Protein 6X1L (pdb70)

Radius of gyration: 17.91 Å; Cα contacts (8 Å, |Δi|>4): 494; chains: 1; bounding box: 37×47×48 Å

Secondary structure (DSSP, 8-state):
---HHHHHHHHHHHHHSEEEEEPPPBSHHHHHHHHHHHHHHHHTT--EEE--TT----TTTEEEEEPPBS--BTTT--HHHHHHHHHGGGSSEEE--B--BS-HHHHHHTTTTEEEEESSHHHHHHHHHTT--BTTTEEE----TT--GGGT---PPP-EEEEEE--S----B--GGGSS-BS-TTSHHHHHHHHH--HHHHTEEEEEES-HHHHHHHHHTT-EEEE---GGGHHHHHIIIIITTTSTTEEE---

Organism: NCBI:txid484021

Solvent-accessible surface area: 11990 Å² total

Sequence (255 aa):
TNKLKFDLLLKSYHLSHRFVYKANPGNAGDGVIASATYDFFERNALTYIPYRDGERYSSETDILIFGGGGNLIEGLYSEGHDFIQNNIGKFHKVIIPSTIRGYSDLFINNIDKFVVFCRENITFDYIKSLNYEPNKNVFITDDAFYLDLNKYLSLKPVYKKQANCFRTDSENNHDISLTWNGDYWDNEFLARNSTRCINFLEEYKVVNTDRLHVAILASLLGKEVNFYPNSYYKNEAVYNYSLFNRYPKTCFITA

InterPro domains:
  IPR007345 Polysaccharide pyruvyl transferase [PF04230] (29-243)

Foldseek 3Di:
DVVVLVLVVVVVLQVQAAEAEAQDFWFLLSLLQLLLVVLSCVVSVHDHHYDDPPDQAAQAHYEYEYGEEEQQAPPPHCPSVVVCVVCVNRYVAYEYCYDHHDPLVSCLVCVNRAQYEHQFDVRQVVSVVSVRDEPPRYYYDHGSPSRPVPVLDPPDEADAEEAAQEDPPPPNYDVLRHPDTTSDNVDNVVSSVSVSCLHVLRRYQEYEYQDQSVLVSCLVSLHQYEYEHDPPCVNVRNCVGPVPPVRPSHDYDDD

B-factor: mean 65.48, std 16.68, range [34.79, 134.69]

Nearest PDB structures (foldseek):
  6x1l-assembly1_A-2  TM=1.004E+00  e=1.934E-54  Klebsiella pneumoniae subsp. pneumoniae NTUH-K2044
  5ax7-assembly1_A  TM=7.528E-01  e=3.110E-12  Schizosaccharomyces pombe 972h-
  5ax7-assembly1_B  TM=7.401E-01  e=5.402E-12  Schizosaccharomyces pombe 972h-
  1psw-assembly1_A  TM=3.176E-01  e=6.976E-01  Escherichia coli
  7yos-assembly1_B  TM=5.036E-01  e=5.617E+00  Methanocaldococcus jannaschii DSM 2661

Structure (mmCIF, N/CA/C/O backbone):
data_6X1L
#
_entry.id   6X1L
#
_cell.length_a   104.202
_cell.length_b   104.202
_cell.length_c   194.534
_cell.angle_alpha   90.000
_cell.angle_beta   90.000
_cell.angle_gamma   120.000
#
_symmetry.space_group_name_H-M   'H 3 2'
#
loop_
_entity.id
_entity.type
_entity.pdbx_description
1 polymer 'WbbZ protein'
2 water water
#
loop_
_atom_site.group_PDB
_atom_site.id
_atom_site.type_symbol
_atom_site.label_atom_id
_atom_site.label_alt_id
_atom_site.label_comp_id
_atom_site.label_asym_id
_atom_site.label_entity_id
_atom_site.label_seq_id
_atom_site.pdbx_PDB_ins_code
_atom_site.Cartn_x
_atom_site.Cartn_y
_atom_site.Cartn_z
_atom_site.occupancy
_atom_site.B_iso_or_equiv
_atom_site.auth_seq_id
_atom_site.auth_comp_id
_atom_site.auth_asym_id
_atom_site.auth_atom_id
_atom_site.pdbx_PDB_model_num
ATOM 9 N N . THR A 1 5 ? -12.73768 15.92995 -8.39368 1.000 118.66381 2 THR A N 1
ATOM 10 C CA . THR A 1 5 ? -11.79815 15.49525 -7.37099 1.000 124.58127 2 THR A CA 1
ATOM 11 C C . THR A 1 5 ? -11.90273 16.37840 -6.12917 1.000 124.05026 2 THR A C 1
ATOM 12 O O . THR A 1 5 ? -12.34859 17.52826 -6.18461 1.000 123.66163 2 THR A O 1
ATOM 14 N N . ASN A 1 6 ? -11.47638 15.81913 -4.99205 1.000 122.67755 3 ASN A N 1
ATOM 15 C CA . ASN A 1 6 ? -11.58001 16.53827 -3.72493 1.000 116.00250 3 ASN A CA 1
ATOM 16 C C . ASN A 1 6 ? -10.70928 17.78839 -3.72069 1.000 109.38264 3 ASN A C 1
ATOM 17 O O . ASN A 1 6 ? -11.09761 18.82041 -3.16122 1.000 103.01291 3 ASN A O 1
ATOM 27 N N . LYS A 1 8 ? -9.92498 19.49688 -6.37167 1.000 96.31063 5 LYS A N 1
ATOM 28 C CA . LYS A 1 8 ? -10.50930 20.44024 -7.32068 1.000 92.67004 5 LYS A CA 1
ATOM 29 C C . LYS A 1 8 ? -11.67018 21.21028 -6.69954 1.000 91.00500 5 LYS A C 1
ATOM 30 O O . LYS A 1 8 ? -11.74913 22.43737 -6.83467 1.000 91.44391 5 LYS A O 1
ATOM 32 N N . LEU A 1 9 ? -12.58609 20.50816 -6.02482 1.000 86.87788 6 LEU A N 1
ATOM 33 C CA . LEU A 1 9 ? -13.68515 21.18577 -5.34135 1.000 77.28486 6 LEU A CA 1
ATOM 34 C C . LEU A 1 9 ? -13.16277 22.14351 -4.27942 1.000 63.78124 6 LEU A C 1
ATOM 35 O O . LEU A 1 9 ? -13.62966 23.28398 -4.17557 1.000 62.36484 6 LEU A O 1
ATOM 40 N N . LYS A 1 10 ? -12.19336 21.69369 -3.47992 1.000 68.12978 7 LYS A N 1
ATOM 41 C CA . LYS A 1 10 ? -11.57441 22.57109 -2.49231 1.000 74.22795 7 LYS A CA 1
ATOM 42 C C . LYS A 1 10 ? -11.03375 23.83656 -3.14431 1.000 69.70560 7 LYS A C 1
ATOM 43 O O . LYS A 1 10 ? -11.18923 24.93933 -2.60544 1.000 66.16317 7 LYS A O 1
ATOM 49 N N . PHE A 1 11 ? -10.41605 23.69427 -4.32012 1.000 65.37553 8 PHE A N 1
ATOM 50 C CA . PHE A 1 11 ? -9.80976 24.83184 -5.00178 1.000 58.79530 8 PHE A CA 1
ATOM 51 C C . PHE A 1 11 ? -10.85522 25.86522 -5.40439 1.000 57.17839 8 PHE A C 1
ATOM 52 O O . PHE A 1 11 ? -10.65111 27.06823 -5.20631 1.000 56.19725 8 PHE A O 1
ATOM 60 N N . ASP A 1 12 ? -11.97877 25.41727 -5.97135 1.000 58.40727 9 ASP A N 1
ATOM 61 C CA . ASP A 1 12 ? -13.03494 26.33921 -6.38115 1.000 56.72711 9 ASP A CA 1
ATOM 62 C C . ASP A 1 12 ? -13.56190 27.13507 -5.19050 1.000 57.28004 9 ASP A C 1
ATOM 63 O O . ASP A 1 12 ? -13.57045 28.37138 -5.20395 1.000 58.49633 9 ASP A O 1
ATOM 68 N N . LEU A 1 13 ? -14.01388 26.43250 -4.14813 1.000 59.17369 10 LEU A N 1
AT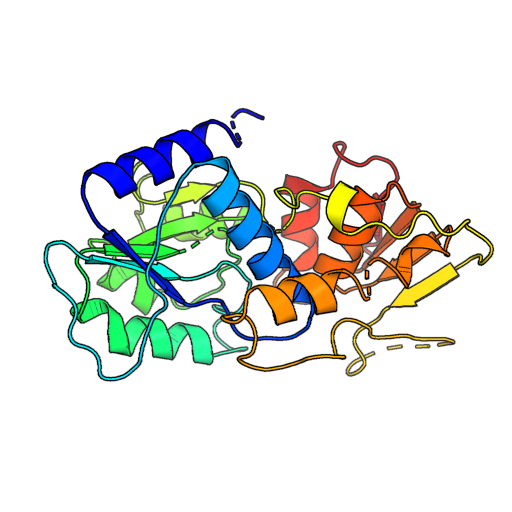OM 69 C CA . LEU A 1 13 ? -14.58428 27.10509 -2.98355 1.000 60.86910 10 LEU A CA 1
ATOM 70 C C . LEU A 1 13 ? -13.58385 28.06384 -2.35072 1.000 60.81780 10 LEU A C 1
ATOM 71 O O . LEU A 1 13 ? -13.94935 29.16328 -1.92032 1.000 71.35831 10 LEU A O 1
ATOM 76 N N . LEU A 1 14 ? -12.31257 27.67065 -2.30420 1.000 63.95319 11 LEU A N 1
ATOM 77 C CA . LEU A 1 14 ? -11.29625 28.49717 -1.66394 1.000 59.94964 11 LEU A CA 1
ATOM 78 C C . LEU A 1 14 ? -11.11099 29.82096 -2.39896 1.000 61.93624 11 LEU A C 1
ATOM 79 O O . LEU A 1 14 ? -11.12502 30.89199 -1.78256 1.000 59.12863 11 LEU A O 1
ATOM 84 N N . LEU A 1 15 ? -10.93263 29.77472 -3.72127 1.000 56.32068 12 LEU A N 1
ATOM 85 C CA . LEU A 1 15 ? -10.75218 31.02537 -4.44734 1.000 55.23529 12 LEU A CA 1
ATOM 86 C C . LEU A 1 15 ? -12.02211 31.86399 -4.43681 1.000 55.82129 12 LEU A C 1
ATOM 87 O O . LEU A 1 15 ? -11.94652 33.09525 -4.36644 1.000 61.77466 12 LEU A O 1
ATOM 92 N N . LYS A 1 16 ? -13.19173 31.22572 -4.48624 1.000 56.47734 13 LYS A N 1
ATOM 93 C CA . LYS A 1 16 ? -14.43299 31.97776 -4.34041 1.000 57.97020 13 LYS A CA 1
ATOM 94 C C . LYS A 1 16 ? -14.52877 32.63284 -2.96704 1.000 67.59619 13 LYS A C 1
ATOM 95 O O . LYS A 1 16 ? -15.08125 33.73225 -2.83888 1.000 61.67067 13 LYS A O 1
ATOM 101 N N . SER A 1 17 ? -13.98287 31.98536 -1.93473 1.000 60.99730 14 SER A N 1
ATOM 102 C CA . SER A 1 17 ? -13.98478 32.58378 -0.60174 1.000 63.78473 14 SER A CA 1
ATOM 103 C C . SER A 1 17 ? -13.12136 33.83904 -0.55866 1.000 63.72554 14 SER A C 1
ATOM 104 O O . SER A 1 17 ? -13.52540 34.85753 0.01206 1.000 66.16556 14 SER A O 1
ATOM 107 N N . TYR A 1 18 ? -11.93725 33.79165 -1.17759 1.000 64.88660 15 TYR A N 1
ATOM 108 C CA . TYR A 1 18 ? -11.08674 34.97579 -1.24271 1.000 68.33364 15 TYR A CA 1
ATOM 109 C C . TYR A 1 18 ? -11.73618 36.08975 -2.05014 1.000 70.41345 15 TYR A C 1
ATOM 110 O O . TYR A 1 18 ? -11.51938 37.27241 -1.76239 1.000 72.45073 15 TYR A O 1
ATOM 119 N N . HIS A 1 19 ? -12.52811 35.73320 -3.06396 1.000 71.20181 16 HIS A N 1
ATOM 120 C CA . HIS A 1 19 ? -13.11894 36.73812 -3.94182 1.000 64.52530 16 HIS A CA 1
ATOM 121 C C . HIS A 1 19 ? -14.17838 37.56163 -3.22156 1.000 73.48155 16 HIS A C 1
ATOM 122 O O . HIS A 1 19 ? -14.40758 38.72321 -3.57695 1.000 65.38119 16 HIS A O 1
ATOM 129 N N . LEU A 1 20 ? -14.83264 36.98454 -2.21201 1.000 74.95057 17 LEU A N 1
ATOM 130 C CA . LEU A 1 20 ? -15.79175 37.75551 -1.43072 1.000 80.25530 17 LEU A CA 1
ATOM 131 C C . LEU A 1 20 ? -15.11064 38.87189 -0.65089 1.000 81.49095 17 LEU A C 1
ATOM 132 O O . LEU A 1 20 ? -15.69740 39.94393 -0.46514 1.000 82.90710 17 LEU A O 1
ATOM 137 N N . SER A 1 21 ? -13.87357 38.64993 -0.20809 1.000 78.77708 18 SER A N 1
ATOM 138 C CA . SER A 1 21 ? -13.20438 39.57397 0.69869 1.000 83.78086 18 SER A CA 1
ATOM 139 C C . SER A 1 21 ? -12.32284 40.58716 -0.02063 1.000 77.85604 18 SER A C 1
ATOM 140 O O . SER A 1 21 ? -12.23094 41.73975 0.41405 1.000 80.06971 18 SER A O 1
ATOM 143 N N . HIS A 1 22 ? -11.66358 40.18526 -1.10473 1.000 71.02723 19 HIS A N 1
ATOM 144 C CA . HIS A 1 22 ? -10.70684 41.03698 -1.79105 1.000 68.16891 19 HIS A CA 1
ATOM 145 C C . HIS A 1 22 ? -10.92024 40.92899 -3.29401 1.000 71.71968 19 HIS A C 1
ATOM 146 O O . HIS A 1 22 ? -11.49596 39.95936 -3.79302 1.000 76.91224 19 HIS A O 1
ATOM 153 N N . ARG A 1 23 ? -10.44756 41.93356 -4.01923 1.000 70.87176 20 ARG A N 1
ATOM 154 C CA . ARG A 1 23 ? -10.50135 41.87572 -5.47106 1.000 73.15097 20 ARG A CA 1
ATOM 155 C C . ARG A 1 23 ? -9.19197 41.31509 -6.01414 1.000 69.53547 20 ARG A C 1
ATOM 156 O O . ARG A 1 23 ? -8.11994 41.49883 -5.42894 1.000 71.74764 20 ARG A O 1
ATOM 164 N N . PHE A 1 24 ? -9.29387 40.60600 -7.13403 1.000 67.01041 21 PHE A N 1
ATOM 165 C CA . PHE A 1 24 ? -8.15925 39.88965 -7.69763 1.000 64.74520 21 PHE A CA 1
ATOM 166 C C . PHE A 1 24 ? -7.41731 40.77430 -8.69162 1.000 65.79920 21 PHE A C 1
ATOM 167 O O . PHE A 1 24 ? -8.02688 41.34547 -9.60116 1.000 61.22823 21 PHE A O 1
ATOM 175 N N . VAL A 1 25 ? -6.10579 40.88677 -8.50938 1.000 65.14024 22 VAL A N 1
ATOM 176 C CA . VAL A 1 25 ? -5.20698 41.49019 -9.48648 1.000 62.72429 22 VAL A CA 1
ATOM 177 C C . VAL A 1 25 ? -4.35390 40.35706 -10.03522 1.000 64.90319 22 VAL A C 1
ATOM 178 O O . VAL A 1 25 ? -3.55728 39.76226 -9.29879 1.000 58.96222 22 VAL A O 1
ATOM 182 N N . TYR A 1 26 ? -4.51856 40.04274 -11.31816 1.000 58.19585 23 TYR A N 1
ATOM 183 C CA . TYR A 1 26 ? -3.96912 38.82115 -11.89259 1.000 57.91926 23 TYR A CA 1
ATOM 184 C C . TYR A 1 26 ? -2.78753 39.13161 -12.80079 1.000 57.44969 23 TYR A C 1
ATOM 185 O O . TYR A 1 26 ? -2.87942 39.99609 -13.67843 1.000 60.20400 23 TYR A O 1
ATOM 194 N N . LYS A 1 27 ? -1.68381 38.41625 -12.58676 1.000 56.41561 24 LYS A N 1
ATOM 195 C CA . LYS A 1 27 ? -0.51540 38.46141 -13.45882 1.000 57.72149 24 LYS A CA 1
ATOM 196 C C . LYS A 1 27 ? -0.27992 37.05917 -14.00117 1.000 57.85250 24 LYS A C 1
ATOM 197 O O . LYS A 1 27 ? 0.07466 36.14889 -13.24383 1.000 52.44623 24 LYS A O 1
ATOM 203 N N . ALA A 1 28 ? -0.47920 36.88742 -15.30550 1.000 56.39466 25 ALA A N 1
ATOM 204 C CA . ALA A 1 28 ? -0.19766 35.61052 -15.94331 1.000 56.45794 25 ALA A CA 1
ATOM 205 C C . ALA A 1 28 ? 1.29967 35.33597 -15.93632 1.000 52.78835 25 ALA A C 1
ATOM 206 O O . ALA A 1 28 ? 2.11541 36.24098 -16.12637 1.000 59.28780 25 ALA A O 1
ATOM 208 N N . ASN A 1 29 ? 1.65439 34.08218 -15.71659 1.000 53.20649 26 ASN A N 1
ATOM 209 C CA . ASN A 1 29 ? 3.05311 33.68051 -15.77200 1.000 55.38334 26 ASN A CA 1
ATOM 210 C C . ASN A 1 29 ? 3.57264 33.81663 -17.20029 1.000 63.20747 26 ASN A C 1
ATOM 211 O O . ASN A 1 29 ? 2.94484 33.29973 -18.12977 1.000 58.83565 26 ASN A O 1
ATOM 216 N N . PRO A 1 30 ? 4.68214 34.51542 -17.42009 1.000 62.24843 27 PRO A N 1
ATOM 217 C CA . PRO A 1 30 ? 5.30009 34.52657 -18.75069 1.000 66.46243 27 PRO A CA 1
ATOM 218 C C . PRO A 1 30 ? 6.06132 33.23727 -19.01899 1.000 61.60521 27 PRO A C 1
ATOM 219 O O . PRO A 1 30 ? 6.45114 32.50633 -18.10633 1.000 57.46630 27 PRO A O 1
ATOM 223 N N . GLY A 1 31 ? 6.25946 32.95752 -20.29769 1.000 55.72342 28 GLY A N 1
ATOM 224 C CA . GLY A 1 31 ? 7.00856 31.78429 -20.69353 1.000 47.93176 28 GLY A CA 1
ATOM 225 C C . GLY A 1 31 ? 6.59145 31.32049 -22.07444 1.000 52.18524 28 GLY A C 1
ATOM 226 O O . GLY A 1 31 ? 6.07976 32.09758 -22.87380 1.000 55.72677 28 GLY A O 1
ATOM 227 N N . ASN A 1 32 ? 6.82206 30.03380 -22.32818 1.000 48.71874 29 ASN A N 1
ATOM 228 C CA . ASN A 1 32 ? 6.56920 29.45851 -23.64136 1.000 50.29155 29 ASN A CA 1
ATOM 229 C C . ASN A 1 32 ? 5.08637 29.11568 -23.77419 1.000 46.87958 29 ASN A C 1
ATOM 230 O O . ASN A 1 32 ? 4.25801 29.48829 -22.93927 1.000 49.55344 29 ASN A O 1
ATOM 235 N N . ALA A 1 33 ? 4.73601 28.39816 -24.84288 1.000 47.45646 30 ALA A N 1
ATOM 236 C CA . ALA A 1 33 ? 3.33858 28.08588 -25.11320 1.000 42.99770 30 ALA A CA 1
ATOM 237 C C . ALA A 1 33 ? 2.73858 27.14759 -24.07590 1.000 45.49712 30 ALA A C 1
ATOM 238 O O . ALA A 1 33 ? 1.51064 27.11185 -23.93038 1.000 46.49419 30 ALA A O 1
ATOM 240 N N . GLY A 1 34 ? 3.56854 26.37824 -23.36745 1.000 51.37824 31 GLY A N 1
ATOM 241 C CA . GLY A 1 34 ? 3.07481 25.66388 -22.20222 1.000 48.42639 31 GLY A CA 1
ATOM 242 C C . GLY A 1 34 ? 2.47557 26.60298 -21.17484 1.000 51.08275 31 GLY A C 1
ATOM 243 O O . GLY A 1 34 ? 1.41740 26.32735 -20.60573 1.000 54.02880 31 GLY A O 1
ATOM 244 N N . ASP A 1 35 ? 3.13342 27.73816 -20.94114 1.000 46.22480 32 ASP A N 1
ATOM 245 C CA . ASP A 1 35 ? 2.59972 28.73394 -20.02359 1.000 46.43334 32 ASP A CA 1
ATOM 246 C C . ASP A 1 35 ? 1.34738 29.40735 -20.56387 1.000 52.36966 32 ASP A C 1
ATOM 247 O O . ASP A 1 35 ? 0.54082 29.91286 -19.77575 1.000 50.20840 32 ASP A O 1
ATOM 252 N N . GLY A 1 36 ? 1.16233 29.42366 -21.88510 1.000 42.45258 33 GLY A N 1
ATOM 253 C CA . GLY A 1 36 ? -0.10403 29.87480 -22.42990 1.000 45.93235 33 GLY A CA 1
ATOM 254 C C . GLY A 1 36 ? -1.24037 28.91564 -22.14633 1.000 43.35378 33 GLY A C 1
ATOM 255 O O . GLY A 1 36 ? -2.39491 29.33454 -22.03007 1.000 44.17736 33 GLY A O 1
ATOM 256 N N . VAL A 1 37 ? -0.93725 27.62008 -22.04503 1.000 40.48963 34 VAL A N 1
ATOM 257 C CA . VAL A 1 37 ? -1.95486 26.64151 -21.67449 1.000 45.65677 34 VAL A CA 1
ATOM 258 C C . VAL A 1 37 ? -2.41416 26.86402 -20.23709 1.000 41.78088 34 VAL A C 1
ATOM 259 O O . VAL A 1 37 ? -3.61033 26.76960 -19.93250 1.000 42.26987 34 VAL A O 1
ATOM 263 N N . ILE A 1 38 ? -1.47654 27.15526 -19.33104 1.000 44.63149 35 ILE A N 1
ATOM 264 C CA . ILE A 1 38 ? -1.85042 27.43540 -17.94327 1.000 43.77124 35 ILE A CA 1
ATOM 265 C C . ILE A 1 38 ? -2.76596 28.64835 -17.88213 1.000 41.94063 35 ILE A C 1
ATOM 266 O O . ILE A 1 38 ? -3.76834 28.65470 -17.15759 1.000 47.86389 35 ILE A O 1
ATOM 271 N N . ALA A 1 39 ? -2.45884 29.67954 -18.67328 1.000 44.87063 36 ALA A N 1
ATOM 272 C CA . ALA A 1 39 ? -3.27384 30.88774 -18.65075 1.000 42.19186 36 ALA A CA 1
ATOM 273 C C . ALA A 1 39 ? -4.65914 30.62466 -19.22463 1.000 48.46076 36 ALA A C 1
ATOM 274 O O . ALA A 1 39 ? -5.66722 31.04759 -18.64517 1.000 45.65856 36 ALA A O 1
ATOM 276 N N . SER A 1 40 ? -4.72834 29.93189 -20.36811 1.000 53.48419 37 SER A N 1
ATOM 277 C CA . SER A 1 40 ? -6.01983 29.56317 -20.94240 1.000 47.68679 37 SER A CA 1
ATOM 278 C C . SER A 1 40 ? -6.89595 28.87096 -19.90536 1.000 41.46568 37 SER A C 1
ATOM 279 O O . SER A 1 40 ? -8.05332 29.24977 -19.69530 1.000 51.91083 37 SER A O 1
ATOM 282 N N . ALA A 1 41 ? -6.35039 27.84542 -19.24893 1.000 43.36420 38 ALA A N 1
ATOM 283 C CA . ALA A 1 41 ? -7.09945 27.11628 -18.22968 1.000 48.24753 38 ALA A CA 1
ATOM 284 C C . ALA A 1 41 ? -7.45351 27.99873 -17.03889 1.000 46.94865 38 ALA A C 1
ATOM 285 O O . ALA A 1 41 ? -8.51209 27.81715 -16.42610 1.000 45.17397 38 ALA A O 1
ATOM 287 N N . THR A 1 42 ? -6.58878 28.95125 -16.69295 1.000 49.96750 39 THR A N 1
ATOM 288 C CA . THR A 1 42 ? -6.91748 29.87320 -15.61126 1.000 47.94717 39 THR A CA 1
ATOM 289 C C . THR A 1 42 ? -8.06889 30.78954 -16.00621 1.000 50.58278 39 THR A C 1
ATOM 290 O O . THR A 1 42 ? -8.94408 31.08441 -15.18500 1.000 51.42662 39 THR A O 1
ATOM 294 N N . TYR A 1 43 ? -8.10008 31.23625 -17.26637 1.000 43.63075 40 TYR A N 1
ATOM 295 C CA . TYR A 1 43 ? -9.22766 32.04602 -17.71295 1.000 44.24147 40 TYR A CA 1
ATOM 296 C C . TYR A 1 43 ? -10.51118 31.22516 -17.73380 1.000 47.18275 40 TYR A C 1
ATOM 297 O O . TYR A 1 43 ? -11.57989 31.72943 -17.37294 1.000 55.16039 40 TYR A O 1
ATOM 306 N N . ASP A 1 44 ? -10.42481 29.95716 -18.14836 1.000 45.48583 41 ASP A N 1
ATOM 307 C CA . ASP A 1 44 ? -11.58061 29.07094 -18.06335 1.000 47.36859 41 ASP A CA 1
ATOM 308 C C . ASP A 1 44 ? -12.03533 28.91003 -16.61780 1.000 48.39250 41 ASP A C 1
ATOM 309 O O . ASP A 1 44 ? -13.23797 28.87514 -16.33276 1.000 51.80532 41 ASP A O 1
ATOM 314 N N . PHE A 1 45 ? -11.07962 28.81662 -15.69333 1.000 46.93736 42 PHE A N 1
ATOM 315 C CA . PHE A 1 45 ? -11.41187 28.64578 -14.28129 1.000 48.05210 42 PHE A CA 1
ATOM 316 C C . PHE A 1 45 ? -12.10913 29.87978 -13.71742 1.000 59.12124 42 PHE A C 1
ATOM 317 O O . PHE A 1 45 ? -13.08680 29.75855 -12.97144 1.000 61.03920 42 PHE A O 1
ATOM 325 N N . PHE A 1 46 ? -11.62181 31.07524 -14.06074 1.000 60.40476 43 PHE A N 1
ATOM 326 C CA . PHE A 1 46 ? -12.26473 32.30096 -13.59475 1.000 55.50340 43 PHE A CA 1
ATOM 327 C C . PHE A 1 46 ? -13.68968 32.41522 -14.11906 1.000 61.00197 43 PHE A C 1
ATOM 328 O O . PHE A 1 46 ? -14.61247 32.74741 -13.36632 1.000 64.93854 43 PHE A O 1
ATOM 336 N N . GLU A 1 47 ? -13.88789 32.15030 -15.41179 1.000 58.41513 44 GLU A N 1
ATOM 337 C CA . GLU A 1 47 ? -15.21340 32.30668 -15.99981 1.000 57.54836 44 GLU A CA 1
ATOM 338 C C . GLU A 1 47 ? -16.19793 31.29399 -15.43002 1.000 57.16365 44 GLU A C 1
ATOM 339 O O . GLU A 1 47 ? -17.36904 31.61928 -15.20424 1.000 60.60536 44 GLU A O 1
ATOM 345 N N . ARG A 1 48 ? -15.74332 30.06366 -15.18358 1.000 56.79445 45 ARG A N 1
ATOM 346 C CA . ARG A 1 48 ? -16.65742 29.03028 -14.71076 1.000 64.12758 45 ARG A CA 1
ATOM 347 C C . ARG A 1 48 ? -17.07507 29.26042 -13.26296 1.000 69.98244 45 ARG A C 1
ATOM 348 O O . ARG A 1 48 ? -18.14947 28.80799 -12.85155 1.000 72.13771 45 ARG A O 1
ATOM 356 N N . ASN A 1 49 ? -16.25355 29.95684 -12.47991 1.000 67.49342 46 ASN A N 1
ATOM 357 C CA . ASN A 1 49 ? -16.56125 30.24384 -11.08568 1.000 67.62668 46 ASN A CA 1
ATOM 358 C C . ASN A 1 49 ? -17.00437 31.68500 -10.86522 1.000 71.43809 46 ASN A C 1
ATOM 359 O O . ASN A 1 49 ? -17.03017 32.14356 -9.71818 1.000 73.06844 46 ASN A O 1
ATOM 364 N N . ALA A 1 50 ? -17.35243 32.40475 -11.93589 1.000 69.28811 47 ALA A N 1
ATOM 365 C CA . ALA A 1 50 ? -17.80079 33.79701 -11.85559 1.000 67.92321 47 ALA A CA 1
ATOM 366 C C . ALA A 1 50 ? -16.79963 34.68116 -11.11789 1.000 68.11315 47 ALA A C 1
ATOM 367 O O . ALA A 1 50 ? -17.18516 35.61347 -10.41154 1.000 73.64910 47 ALA A O 1
ATOM 369 N N . LEU A 1 51 ? -15.50901 34.40061 -11.26836 1.000 63.78354 48 LEU A N 1
ATOM 370 C CA . LEU A 1 51 ? -14.46615 35.14990 -10.57547 1.000 63.14820 48 LEU A CA 1
ATOM 371 C C . LEU A 1 51 ? -13.98801 36.27965 -11.47876 1.000 64.38390 48 LEU A C 1
ATOM 372 O O . LEU A 1 51 ? -13.31112 36.03777 -12.48303 1.000 65.09189 48 LEU A O 1
ATOM 377 N N . THR A 1 52 ? -14.33885 37.51087 -11.12398 1.000 67.91800 49 THR A N 1
ATOM 378 C CA . THR A 1 52 ? -13.84795 38.66486 -11.85761 1.000 68.12709 49 THR A CA 1
ATOM 379 C C . THR A 1 52 ? -12.46215 39.05394 -11.35961 1.000 66.00510 49 THR A C 1
ATOM 380 O O . THR A 1 52 ? -12.09386 38.79937 -10.20945 1.000 64.06605 49 THR A O 1
ATOM 384 N N . TYR A 1 53 ? -11.68931 39.67255 -12.24645 1.000 65.69380 50 TYR A N 1
ATOM 385 C CA . TYR A 1 53 ? -10.32902 40.07467 -11.92949 1.000 60.46335 50 TYR A CA 1
ATOM 386 C C . TYR A 1 53 ? -9.99378 41.32821 -12.72105 1.000 66.91139 50 TYR A C 1
ATOM 387 O O . TYR A 1 53 ? -10.68315 41.68499 -13.68046 1.000 64.13413 50 TYR A O 1
ATOM 396 N N . ILE A 1 54 ? -8.93139 42.00273 -12.29676 1.000 67.51281 51 ILE A N 1
ATOM 397 C CA . ILE A 1 54 ? -8.35698 43.09001 -13.07995 1.000 71.21477 51 ILE A CA 1
ATOM 398 C C . ILE A 1 54 ? -6.93144 42.68011 -13.42490 1.000 70.25003 51 ILE A C 1
ATOM 399 O O . ILE A 1 54 ? -6.22314 42.12486 -12.57091 1.000 60.43974 51 ILE A O 1
ATOM 404 N N . PRO A 1 55 ? -6.48306 42.89320 -14.66045 1.000 66.88753 52 PRO A N 1
ATOM 405 C CA . PRO A 1 55 ? -5.11605 42.50167 -15.01714 1.000 63.07301 52 PRO A CA 1
ATOM 406 C C . PRO A 1 55 ? -4.10032 43.42260 -14.36224 1.000 63.78412 52 PRO A C 1
ATOM 407 O O . PRO A 1 55 ? -4.31943 44.62925 -14.23451 1.000 63.16931 52 PRO A O 1
ATOM 411 N N . TYR A 1 56 ? -2.98516 42.83692 -13.93447 1.000 64.94055 53 TYR A N 1
ATOM 412 C CA . TYR A 1 56 ? -1.91824 43.62607 -13.33770 1.000 61.66495 53 TYR A CA 1
ATOM 413 C C . TYR A 1 56 ? -1.38759 44.63748 -14.34259 1.000 70.32989 53 TYR A C 1
ATOM 414 O O . TYR A 1 56 ? -1.03181 44.28379 -15.47100 1.000 77.52690 53 TYR A O 1
ATOM 423 N N . ARG A 1 57 ? -1.33967 45.90098 -13.93050 1.000 74.02040 54 ARG A N 1
ATOM 424 C CA . ARG A 1 57 ? -0.77575 46.97536 -14.73693 1.000 82.32688 54 ARG A CA 1
ATOM 425 C C . ARG A 1 57 ? 0.36754 47.61092 -13.96229 1.000 85.03143 54 ARG A C 1
ATOM 426 O O . ARG A 1 57 ? 0.16533 48.11577 -12.85277 1.000 88.93623 54 ARG A O 1
ATOM 431 N N . ASP A 1 58 ? 1.56349 47.57265 -14.54186 1.000 84.68699 55 ASP A N 1
ATOM 432 C CA . ASP A 1 58 ? 2.73156 48.15467 -13.89823 1.000 91.06407 55 ASP A CA 1
ATOM 433 C C . ASP A 1 58 ? 2.56430 49.66466 -13.78690 1.000 92.73209 55 ASP A C 1
ATOM 434 O O . ASP A 1 58 ? 2.22145 50.33753 -14.76429 1.000 92.19428 55 ASP A O 1
ATOM 439 N N . GLY A 1 59 ? 2.80655 50.19615 -12.59120 1.000 87.78369 56 GLY A N 1
ATOM 440 C CA . GLY A 1 59 ? 2.65366 51.60902 -12.32837 1.000 89.61582 56 GLY A CA 1
ATOM 441 C C . GLY A 1 59 ? 1.31454 52.00038 -11.74505 1.000 94.35816 56 GLY A C 1
ATOM 442 O O . GLY A 1 59 ? 1.16771 53.14024 -11.28888 1.000 104.93386 56 GLY A O 1
ATOM 443 N N . GLU A 1 60 ? 0.33700 51.09973 -11.74826 1.000 95.84466 57 GLU A N 1
ATOM 444 C CA . GLU A 1 60 ? -0.94894 51.39323 -11.13793 1.000 102.68076 57 GLU A CA 1
ATOM 445 C C . GLU A 1 60 ? -0.87799 51.17846 -9.63077 1.000 99.04144 57 GLU A C 1
ATOM 446 O O . GLU A 1 60 ? -0.12560 50.33552 -9.13431 1.000 95.22284 57 GLU A O 1
ATOM 452 N N . ARG A 1 61 ? -1.66866 51.95872 -8.90221 1.000 101.42210 58 ARG A N 1
ATOM 453 C CA . ARG A 1 61 ? -1.66648 51.91859 -7.44649 1.000 100.95801 58 ARG A CA 1
ATOM 454 C C . ARG A 1 61 ? -2.72852 50.93921 -6.96338 1.000 94.04313 58 ARG A C 1
ATOM 455 O O . ARG A 1 61 ? -3.91115 51.08085 -7.29456 1.000 93.56153 58 ARG A O 1
ATOM 463 N N . TYR A 1 62 ? -2.30409 49.94686 -6.18942 1.000 85.87257 59 TYR A N 1
ATOM 464 C CA . TYR A 1 62 ? -3.20168 48.96234 -5.60993 1.000 79.31263 59 TYR A CA 1
ATOM 465 C C . TYR A 1 62 ? -3.25295 49.12588 -4.09617 1.000 87.76485 59 TYR A C 1
ATOM 466 O O . TYR A 1 62 ? -2.37788 49.74323 -3.48124 1.000 85.62226 59 TYR A O 1
ATOM 475 N N . SER A 1 63 ? -4.29941 48.55945 -3.50038 1.000 87.54859 60 SER A N 1
ATOM 476 C CA . SER A 1 63 ? -4.54200 48.70031 -2.07067 1.000 87.43080 60 SER A CA 1
ATOM 477 C C . SER A 1 63 ? -3.79589 47.61196 -1.30846 1.000 88.60618 60 SER A C 1
ATOM 478 O O . SER A 1 63 ? -3.99979 46.41808 -1.55602 1.000 85.19686 60 SER A O 1
ATOM 481 N N . SER A 1 64 ? -2.94123 48.02488 -0.37347 1.000 96.71686 61 SER A N 1
ATOM 482 C CA . SER A 1 64 ? -2.21222 47.09469 0.47991 1.000 103.72838 61 SER A CA 1
ATOM 483 C C . SER A 1 64 ? -3.10200 46.40803 1.50892 1.000 97.68895 61 SER A C 1
ATOM 484 O O . SER A 1 64 ? -2.58747 45.64244 2.33159 1.000 95.71305 61 SER A O 1
ATOM 487 N N . GLU A 1 65 ? -4.40772 46.65948 1.48974 1.000 91.01414 62 GLU A N 1
ATOM 488 C CA . GLU A 1 65 ? -5.33262 46.06319 2.43989 1.000 88.94888 62 GLU A CA 1
ATOM 489 C C . GLU A 1 65 ? -6.44309 45.25073 1.79186 1.000 88.95410 62 GLU A C 1
ATOM 490 O O . GLU A 1 65 ? -6.89616 44.27279 2.39044 1.000 89.10985 62 GLU A O 1
ATOM 496 N N . THR A 1 66 ? -6.88443 45.61050 0.58530 1.000 84.22832 63 THR A N 1
ATOM 497 C CA . THR A 1 66 ? -8.02865 44.95750 -0.03513 1.000 79.39291 63 THR A CA 1
ATOM 498 C C . THR A 1 66 ? -7.73795 44.34283 -1.39986 1.000 79.36267 63 THR A C 1
ATOM 499 O O . THR A 1 66 ? -8.64768 43.75610 -1.99761 1.000 78.15735 63 THR A O 1
ATOM 503 N N . ASP A 1 67 ? -6.51482 44.45005 -1.91204 1.000 75.43738 64 ASP A N 1
ATOM 504 C CA . ASP A 1 67 ? -6.14709 43.84949 -3.18860 1.000 73.53883 64 ASP A CA 1
ATOM 505 C C . ASP A 1 67 ? -5.24699 42.64659 -2.95194 1.000 69.95346 64 ASP A C 1
ATOM 506 O O . ASP A 1 67 ? -4.30612 42.71343 -2.15401 1.000 76.40926 64 ASP A O 1
ATOM 511 N N . ILE A 1 68 ? -5.53873 41.55581 -3.65150 1.000 63.67963 65 ILE A N 1
ATOM 512 C CA . ILE A 1 68 ? -4.74033 40.33910 -3.61523 1.000 61.24497 65 ILE A CA 1
ATOM 513 C C . ILE A 1 68 ? -4.14036 40.12298 -4.99779 1.000 64.99919 65 ILE A C 1
ATOM 514 O O . ILE A 1 68 ? -4.85802 40.16666 -6.00402 1.000 60.70577 65 ILE A O 1
ATOM 519 N N . LEU A 1 69 ? -2.82849 39.90185 -5.04860 1.000 63.87656 66 LEU A N 1
ATOM 520 C CA . LEU A 1 69 ? -2.17013 39.56098 -6.30283 1.000 57.15858 66 LEU A CA 1
ATOM 521 C C . LEU A 1 69 ? -2.31361 38.06586 -6.55406 1.000 60.86619 66 LEU A C 1
ATOM 522 O O . LEU A 1 69 ? -1.89368 37.24441 -5.72792 1.000 60.36724 66 LEU A O 1
ATOM 527 N N . ILE A 1 70 ? -2.91932 37.71383 -7.68122 1.000 53.27388 67 ILE A N 1
ATOM 528 C CA . ILE A 1 70 ? -2.99561 36.33160 -8.13350 1.000 52.87087 67 ILE A CA 1
ATOM 529 C C . ILE A 1 70 ? -1.84039 36.14328 -9.10634 1.000 56.84607 67 ILE A C 1
ATOM 530 O O . ILE A 1 70 ? -1.85928 36.67387 -10.22282 1.000 49.41681 67 ILE A O 1
ATOM 535 N N . PHE A 1 71 ? -0.81639 35.40983 -8.68170 1.000 55.10277 68 PHE A N 1
ATOM 536 C CA . PHE A 1 71 ? 0.32670 35.13737 -9.54143 1.000 55.01585 68 PHE A CA 1
ATOM 537 C C . PHE A 1 71 ? 0.09043 33.81917 -10.26690 1.000 55.78245 68 PHE A C 1
ATOM 538 O O . PHE A 1 71 ? -0.06327 32.77399 -9.62517 1.000 46.83924 68 PHE A O 1
ATOM 546 N N . GLY A 1 72 ? 0.07038 33.87394 -11.59996 1.000 53.04009 69 GLY A N 1
ATOM 547 C CA . GLY A 1 72 ? -0.31185 32.70938 -12.37862 1.000 49.70396 69 GLY A CA 1
ATOM 548 C C . GLY A 1 72 ? 0.60283 31.52596 -12.13220 1.000 51.77580 69 GLY A C 1
ATOM 549 O O . GLY A 1 72 ? 1.77500 31.67516 -11.78628 1.000 61.53497 69 GLY A O 1
ATOM 550 N N . GLY A 1 73 ? 0.04658 30.33329 -12.31218 1.000 50.18757 70 GLY A N 1
ATOM 551 C CA . GLY A 1 73 ? 0.79179 29.11765 -12.06642 1.000 51.75118 70 GLY A CA 1
ATOM 552 C C . GLY A 1 73 ? 1.91072 28.91473 -13.06800 1.000 55.33559 70 GLY A C 1
ATOM 553 O O . GLY A 1 73 ? 2.01018 29.58956 -14.09151 1.000 56.76398 70 GLY A O 1
ATOM 554 N N . GLY A 1 74 ? 2.77178 27.95997 -12.76081 1.000 54.08165 71 GLY A N 1
ATOM 555 C CA . GLY A 1 74 ? 3.86655 27.61945 -13.64240 1.000 53.15392 71 GLY A CA 1
ATOM 556 C C . GLY A 1 74 ? 5.04832 27.09985 -12.85066 1.000 53.29292 71 GLY A C 1
ATOM 557 O O . GLY A 1 74 ? 4.94020 26.77798 -11.67076 1.000 52.33651 71 GLY A O 1
ATOM 558 N N . GLY A 1 75 ? 6.18478 27.03061 -13.53473 1.000 50.33269 72 GLY A N 1
ATOM 559 C CA . GLY A 1 75 ? 7.40671 26.53776 -12.94029 1.000 51.67123 72 GLY A CA 1
ATOM 560 C C . GLY A 1 75 ? 8.55971 27.50052 -13.10738 1.000 51.55827 72 GLY A C 1
ATOM 561 O O . GLY A 1 75 ? 9.69562 27.08210 -13.34682 1.000 52.98683 72 GLY A O 1
ATOM 562 N N . ASN A 1 76 ? 8.28176 28.79820 -12.97407 1.000 48.31056 73 ASN A N 1
ATOM 563 C CA . ASN A 1 76 ? 9.33541 29.79308 -13.13430 1.000 57.94096 73 ASN A CA 1
ATOM 564 C C . ASN A 1 76 ? 10.13957 29.99619 -11.85285 1.000 57.19784 73 ASN A C 1
ATOM 565 O O . ASN A 1 76 ? 11.31111 30.38973 -11.91713 1.000 57.87758 73 ASN A O 1
ATOM 570 N N . LEU A 1 77 ? 9.54286 29.72758 -10.69040 1.000 56.00331 74 LEU A N 1
ATOM 571 C CA . LEU A 1 77 ? 10.20169 29.96222 -9.40299 1.000 58.22774 74 LEU A CA 1
ATOM 572 C C . LEU A 1 77 ? 11.16293 28.81441 -9.08965 1.000 59.75224 74 LEU A C 1
ATOM 573 O O . LEU A 1 77 ? 10.94546 27.99229 -8.19697 1.000 55.80845 74 LEU A O 1
ATOM 578 N N . ILE A 1 78 ? 12.26057 28.77834 -9.84086 1.000 54.01932 75 ILE A N 1
ATOM 579 C CA . ILE A 1 78 ? 13.28052 27.74637 -9.69193 1.000 57.04997 75 ILE A CA 1
ATOM 580 C C . ILE A 1 78 ? 14.63002 28.43139 -9.54076 1.000 58.81873 75 ILE A C 1
ATOM 581 O O . ILE A 1 78 ? 15.20309 28.90910 -10.52840 1.000 57.25960 75 ILE A O 1
ATOM 586 N N . GLU A 1 79 ? 15.14444 28.46302 -8.31134 1.000 53.93126 76 GLU A N 1
ATOM 587 C CA . GLU A 1 79 ? 16.41379 29.12322 -8.03881 1.000 62.17000 76 GLU A CA 1
ATOM 588 C C . GLU A 1 79 ? 17.54855 28.41734 -8.76977 1.000 67.75277 76 GLU A C 1
ATOM 589 O O . GLU A 1 79 ? 17.61689 27.18565 -8.81035 1.000 67.98629 76 GLU A O 1
ATOM 595 N N . GLY A 1 80 ? 18.43862 29.20992 -9.36074 1.000 76.68783 77 GLY A N 1
ATOM 596 C CA . GLY A 1 80 ? 19.47019 28.68134 -10.22333 1.000 77.45164 77 GLY A CA 1
ATOM 597 C C . GLY A 1 80 ? 19.04728 28.47159 -11.66055 1.000 80.72747 77 GLY A C 1
ATOM 598 O O . GLY A 1 80 ? 19.88698 28.09442 -12.48564 1.000 82.09718 77 GLY A O 1
ATOM 599 N N . LEU A 1 81 ? 17.77166 28.69785 -11.98600 1.000 80.31312 78 LEU A N 1
ATOM 600 C CA . LEU A 1 81 ? 17.27882 28.55700 -13.35325 1.000 73.16651 78 LEU A CA 1
ATOM 601 C C . LEU A 1 81 ? 16.65658 29.86272 -13.84383 1.000 77.59107 78 LEU A C 1
ATOM 602 O O . LEU A 1 81 ? 17.19486 30.47733 -14.76385 1.000 78.29268 78 LEU A O 1
ATOM 607 N N . TYR A 1 82 ? 15.53939 30.29197 -13.26670 1.000 70.88330 79 TYR A N 1
ATOM 608 C CA . TYR A 1 82 ? 14.85595 31.50694 -13.68506 1.000 70.77933 79 TYR A CA 1
ATOM 609 C C . TYR A 1 82 ? 14.69081 32.43710 -12.49316 1.000 72.79176 79 TYR A C 1
ATOM 610 O O . TYR A 1 82 ? 14.45167 31.98516 -11.36767 1.000 68.88046 79 TYR A O 1
ATOM 619 N N . SER A 1 83 ? 14.79860 33.73954 -12.75157 1.000 68.93997 80 SER A N 1
ATOM 620 C CA . SER A 1 83 ? 14.63952 34.75210 -11.72068 1.000 76.71753 80 SER A CA 1
ATOM 621 C C . SER A 1 83 ? 13.54200 35.76087 -12.03029 1.000 80.22973 80 SER A C 1
ATOM 622 O O . SER A 1 83 ? 13.31166 36.66582 -11.22039 1.000 79.83535 80 SER A O 1
ATOM 625 N N . GLU A 1 84 ? 12.85467 35.63166 -13.16783 1.000 81.40103 81 GLU A N 1
ATOM 626 C CA . GLU A 1 84 ? 11.85774 36.62779 -13.55187 1.000 81.98581 81 GLU A CA 1
ATOM 627 C C . GLU A 1 84 ? 10.67496 36.63045 -12.58860 1.000 74.41454 81 GLU A C 1
ATOM 628 O O . GLU A 1 84 ? 10.27047 37.68713 -12.09018 1.000 74.21122 81 GLU A O 1
ATOM 634 N N . GLY A 1 85 ? 10.09977 35.45652 -12.32265 1.000 68.10882 82 GLY A N 1
ATOM 635 C CA . GLY A 1 85 ? 8.98848 35.38245 -11.38893 1.000 70.23840 82 GLY A CA 1
ATOM 636 C C . GLY A 1 85 ? 9.37475 35.76504 -9.97429 1.000 68.96534 82 GLY A C 1
ATOM 637 O O . GLY A 1 85 ? 8.58240 36.37754 -9.25314 1.000 72.68887 82 GLY A O 1
ATOM 638 N N . HIS A 1 86 ? 10.59261 35.41255 -9.55821 1.000 69.60103 83 HIS A N 1
ATOM 639 C CA . HIS A 1 86 ? 11.06095 35.78143 -8.22723 1.000 72.03338 83 HIS A CA 1
ATOM 640 C C . HIS A 1 86 ? 11.19884 37.29198 -8.09127 1.000 76.54527 83 HIS A C 1
ATOM 641 O O . HIS A 1 86 ? 10.82978 37.86392 -7.05896 1.000 67.89829 83 HIS A O 1
ATOM 648 N N . ASP A 1 87 ? 11.72141 37.95600 -9.12621 1.000 74.51030 84 ASP A N 1
ATOM 649 C CA . ASP A 1 87 ? 11.88190 39.40513 -9.06845 1.000 79.18753 84 ASP A CA 1
ATOM 650 C C . ASP A 1 87 ? 10.53436 40.11473 -9.10577 1.000 77.56373 84 ASP A C 1
ATOM 651 O O . ASP A 1 87 ? 10.34967 41.13776 -8.43724 1.000 83.06874 84 ASP A O 1
ATOM 656 N N . PHE A 1 88 ? 9.58185 39.59231 -9.88341 1.000 75.79271 85 PHE A N 1
ATOM 657 C CA . PHE A 1 88 ? 8.26384 40.21689 -9.94717 1.000 76.00067 85 PHE A CA 1
ATOM 658 C C . PHE A 1 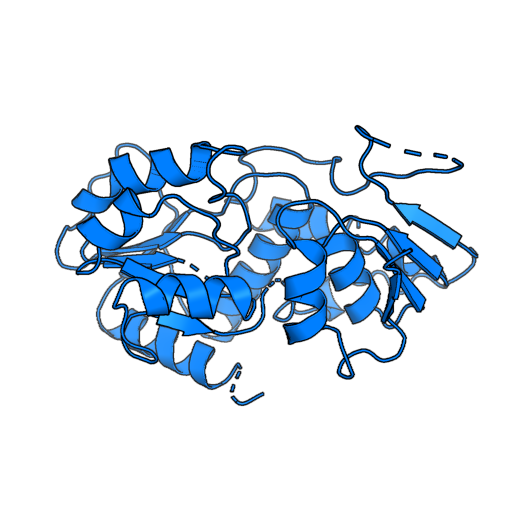88 ? 7.57257 40.18761 -8.59034 1.000 70.42816 85 PHE A C 1
ATOM 659 O O . PHE A 1 88 ? 6.98683 41.18778 -8.15886 1.000 68.51948 85 PHE A O 1
ATOM 667 N N . ILE A 1 89 ? 7.62397 39.04592 -7.90662 1.000 65.90724 86 ILE A N 1
ATOM 668 C CA . ILE A 1 89 ? 6.93256 38.92160 -6.62987 1.000 64.93473 86 ILE A CA 1
ATOM 669 C C . ILE A 1 89 ? 7.60936 39.77785 -5.56856 1.000 74.98941 86 ILE A C 1
ATOM 670 O O . ILE A 1 89 ? 6.94057 40.47500 -4.79709 1.000 75.72694 86 ILE A O 1
ATOM 675 N N . GLN A 1 90 ? 8.94316 39.76073 -5.52522 1.000 79.31436 87 GLN A N 1
ATOM 676 C CA . GLN A 1 90 ? 9.65237 40.48778 -4.47816 1.000 84.10365 87 GLN A CA 1
ATOM 677 C C . GLN A 1 90 ? 9.48579 41.99456 -4.63245 1.000 90.27612 87 GLN A C 1
ATOM 678 O O . GLN A 1 90 ? 9.40373 42.72037 -3.63439 1.000 96.02088 87 GLN A O 1
ATOM 684 N N . ASN A 1 91 ? 9.43037 42.48423 -5.87030 1.000 89.33782 88 ASN A N 1
ATOM 685 C CA . ASN A 1 91 ? 9.27741 43.91316 -6.10785 1.000 90.68075 88 ASN A CA 1
ATOM 686 C C . ASN A 1 91 ? 7.84208 44.39623 -5.94423 1.000 82.46202 88 ASN A C 1
ATOM 687 O O . ASN A 1 91 ? 7.62270 45.60791 -5.84614 1.000 82.70893 88 ASN A O 1
ATOM 692 N N . ASN A 1 92 ? 6.86602 43.49090 -5.90906 1.000 77.84773 89 ASN A N 1
ATOM 693 C CA . ASN A 1 92 ? 5.46235 43.87076 -5.85372 1.000 80.16377 89 ASN A CA 1
ATOM 694 C C . ASN A 1 92 ? 4.73328 43.33297 -4.62959 1.000 77.01355 89 ASN A C 1
ATOM 695 O O . ASN A 1 92 ? 3.54866 43.64204 -4.45212 1.000 71.43603 89 ASN A O 1
ATOM 700 N N . ILE A 1 93 ? 5.40508 42.54948 -3.77984 1.000 75.48336 90 ILE A N 1
ATOM 701 C CA . ILE A 1 93 ? 4.75250 41.92923 -2.62725 1.000 77.30665 90 ILE A CA 1
ATOM 702 C C . ILE A 1 93 ? 4.20352 42.98048 -1.66781 1.000 78.66197 90 ILE A C 1
ATOM 703 O O . ILE A 1 93 ? 3.18604 42.75256 -1.00100 1.000 84.43495 90 ILE A O 1
ATOM 708 N N . GLY A 1 94 ? 4.84973 44.14612 -1.58742 1.000 79.15687 91 GLY A N 1
ATOM 709 C CA . GLY A 1 94 ? 4.41302 45.17690 -0.66023 1.000 78.12543 91 GLY A CA 1
ATOM 710 C C . GLY A 1 94 ? 3.15023 45.89953 -1.08070 1.000 84.49474 91 GLY A C 1
ATOM 711 O O . GLY A 1 94 ? 2.51166 46.54507 -0.24259 1.000 82.41372 91 GLY A O 1
ATOM 712 N N . LYS A 1 95 ? 2.77076 45.80059 -2.35687 1.000 78.69788 92 LYS A N 1
ATOM 713 C CA . LYS A 1 95 ? 1.60845 46.52220 -2.86173 1.000 80.60934 92 LYS A CA 1
ATOM 714 C C . LYS A 1 95 ? 0.28354 45.88696 -2.46134 1.000 78.80880 92 LYS A C 1
ATOM 715 O O . LYS A 1 95 ? -0.74275 46.57499 -2.47538 1.000 81.12975 92 LYS A O 1
ATOM 721 N N . PHE A 1 96 ? 0.27187 44.60035 -2.12323 1.000 75.11063 93 PHE A N 1
ATOM 722 C CA . PHE A 1 96 ? -0.96898 43.85844 -1.96534 1.000 73.31869 93 PHE A CA 1
ATOM 723 C C . PHE A 1 96 ? -1.12776 43.33982 -0.54047 1.000 79.07109 93 PHE A C 1
ATOM 724 O O . PHE A 1 96 ? -0.16725 4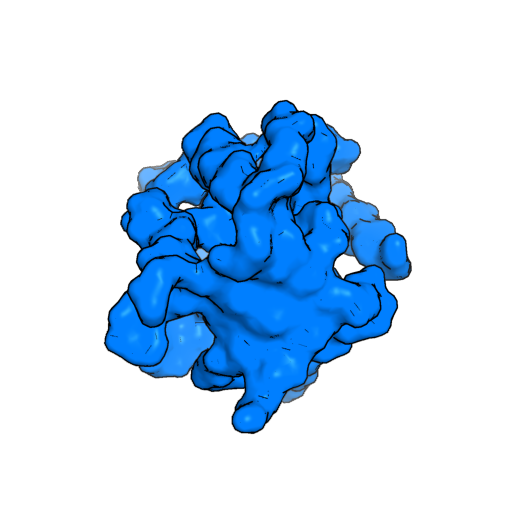3.25471 0.23026 1.000 75.61740 93 PHE A O 1
ATOM 732 N N . HIS A 1 97 ? -2.37404 42.99564 -0.20313 1.000 75.43220 94 HIS A N 1
ATOM 733 C CA . HIS A 1 97 ? -2.66646 42.40833 1.10096 1.000 75.55283 94 HIS A CA 1
ATOM 734 C C . HIS A 1 97 ? -2.13190 40.98472 1.19399 1.000 77.86995 94 HIS A C 1
ATOM 735 O O . HIS A 1 97 ? -1.56204 40.59209 2.22018 1.000 69.16214 94 HIS A O 1
ATOM 742 N N . LYS A 1 98 ? -2.31170 40.20065 0.13253 1.000 66.46914 95 LYS A N 1
ATOM 743 C CA . LYS A 1 98 ? -1.80762 38.83898 0.04409 1.000 63.29158 95 LYS A CA 1
ATOM 744 C C . LYS A 1 98 ? -1.30204 38.59995 -1.36984 1.000 63.79798 95 LYS A C 1
ATOM 745 O O . LYS A 1 98 ? -1.67522 39.30448 -2.31092 1.000 62.17815 95 LYS A O 1
ATOM 751 N N . VAL A 1 99 ? -0.44793 37.59209 -1.51180 1.000 59.15440 96 VAL A N 1
ATOM 752 C CA . VAL A 1 99 ? -0.01956 37.10396 -2.81555 1.000 64.23094 96 VAL A CA 1
ATOM 753 C C . VAL A 1 99 ? -0.38699 35.63030 -2.88858 1.000 63.78167 96 VAL A C 1
ATOM 754 O O . VAL A 1 99 ? 0.11920 34.81400 -2.10606 1.000 62.35733 96 VAL A O 1
ATOM 758 N N . ILE A 1 100 ? -1.27582 35.29117 -3.81659 1.000 60.82298 97 ILE A N 1
ATOM 759 C CA . ILE A 1 100 ? -1.70648 33.91748 -4.03483 1.000 52.05261 97 ILE A CA 1
ATOM 760 C C . ILE A 1 100 ? -0.93215 33.36558 -5.22110 1.000 58.46760 97 ILE A C 1
ATOM 761 O O . ILE A 1 100 ? -1.05081 33.87466 -6.34369 1.000 55.37632 97 ILE A O 1
ATOM 766 N N . ILE A 1 101 ? -0.13719 32.32968 -4.97633 1.000 54.34705 98 ILE A N 1
ATOM 767 C CA . ILE A 1 101 ? 0.61531 31.66611 -6.03253 1.000 63.85143 98 ILE A CA 1
ATOM 768 C C . ILE A 1 101 ? -0.22481 30.49634 -6.53032 1.000 61.22064 98 ILE A C 1
ATOM 769 O O . ILE A 1 101 ? -0.42618 29.51533 -5.81133 1.000 57.36126 98 ILE A O 1
ATOM 782 N N . PRO A 1 103 ? -1.32325 27.09814 -8.71091 1.000 51.21040 100 PRO A N 1
ATOM 783 C CA . PRO A 1 103 ? -0.57891 25.82509 -8.64952 1.000 54.18482 100 PRO A CA 1
ATOM 784 C C . PRO A 1 103 ? 0.75199 25.82213 -9.38480 1.000 54.22929 100 PRO A C 1
ATOM 785 O O . PRO A 1 103 ? 0.79766 25.93112 -10.61591 1.000 51.86955 100 PRO A O 1
ATOM 789 N N . SER A 1 104 ? 1.84331 25.68450 -8.63153 1.000 49.26662 101 SER A N 1
ATOM 790 C CA . SER A 1 104 ? 3.17291 25.93323 -9.16504 1.000 51.26986 101 SER A CA 1
ATOM 791 C C . SER A 1 104 ? 4.16074 24.86920 -8.70677 1.000 55.50329 101 SER A C 1
ATOM 792 O O . SER A 1 104 ? 3.94532 24.15741 -7.72048 1.000 53.25431 101 SER A O 1
ATOM 795 N N . THR A 1 105 ? 5.25566 24.77904 -9.45754 1.000 53.17185 102 THR A N 1
ATOM 796 C CA . THR A 1 105 ? 6.43360 24.01062 -9.08261 1.000 53.87145 102 THR A CA 1
ATOM 797 C C . THR A 1 105 ? 7.49525 25.00155 -8.62412 1.000 60.22937 102 THR A C 1
ATOM 798 O O . THR A 1 105 ? 7.86434 25.91041 -9.37579 1.000 53.14850 102 THR A O 1
ATOM 802 N N . ILE A 1 106 ? 7.96344 24.84045 -7.38816 1.000 54.75671 103 ILE A N 1
ATOM 803 C CA . ILE A 1 106 ? 8.88531 25.77523 -6.75528 1.000 53.58161 103 ILE A CA 1
ATOM 804 C C . ILE A 1 106 ? 10.11630 25.00268 -6.30589 1.000 57.91673 103 ILE A C 1
ATOM 805 O O . ILE A 1 106 ? 9.99570 23.92456 -5.71379 1.000 61.07653 103 ILE A O 1
ATOM 810 N N . ARG A 1 107 ? 11.29616 25.54778 -6.58913 1.000 55.72043 104 ARG A N 1
ATOM 811 C CA . ARG A 1 107 ? 12.55677 24.94427 -6.17253 1.000 53.11303 104 ARG A CA 1
ATOM 812 C C . ARG A 1 107 ? 13.44326 26.03632 -5.59929 1.000 56.07871 104 ARG A C 1
ATOM 813 O O . ARG A 1 107 ? 13.72316 27.02951 -6.27793 1.000 58.68114 104 ARG A O 1
ATOM 821 N N . GLY A 1 108 ? 13.88002 25.85686 -4.35349 1.000 53.76814 105 GLY A N 1
ATOM 822 C CA . GLY A 1 108 ? 14.75887 26.84719 -3.77221 1.000 52.54087 105 GLY A CA 1
ATOM 823 C C . GLY A 1 108 ? 14.01274 28.12608 -3.43403 1.000 56.85013 105 GLY A C 1
ATOM 824 O O . GLY A 1 108 ? 12.80985 28.12311 -3.14989 1.000 55.51459 105 GLY A O 1
ATOM 825 N N . TYR A 1 109 ? 14.74589 29.24111 -3.48101 1.000 57.40904 106 TYR A N 1
ATOM 826 C CA . TYR A 1 109 ? 14.22935 30.54278 -3.05465 1.000 56.39975 106 TYR A CA 1
ATOM 827 C C . TYR A 1 109 ? 13.65610 30.46445 -1.64018 1.000 63.10134 106 TYR A C 1
ATOM 828 O O . TYR A 1 109 ? 12.59089 31.01159 -1.34091 1.000 62.91189 106 TYR A O 1
ATOM 837 N N . SER A 1 110 ? 14.37780 29.77013 -0.75655 1.000 62.01389 107 SER A N 1
ATOM 838 C CA . SER A 1 110 ? 13.89385 29.58906 0.60827 1.000 64.62897 107 SER A CA 1
ATOM 839 C C . SER A 1 110 ? 13.81685 30.91032 1.36111 1.000 65.47276 107 SER A C 1
ATOM 840 O O . SER A 1 110 ? 12.93382 31.08581 2.20777 1.000 69.32174 107 SER A O 1
ATOM 843 N N . ASP A 1 111 ? 14.72279 31.84731 1.06656 1.000 67.30426 108 ASP A N 1
ATOM 844 C CA . ASP A 1 111 ? 14.67806 33.15422 1.71496 1.000 66.36384 108 ASP A CA 1
ATOM 845 C C . ASP A 1 111 ? 13.39692 33.90663 1.37384 1.000 64.30168 108 ASP A C 1
ATOM 846 O O . ASP A 1 111 ? 12.84853 34.61400 2.22553 1.000 63.53947 108 ASP A O 1
ATOM 851 N N . LEU A 1 112 ? 12.89893 33.76029 0.14354 1.000 67.90870 109 LEU A N 1
ATOM 852 C CA . LEU A 1 112 ? 11.68642 34.47189 -0.25025 1.000 70.31922 109 LEU A CA 1
ATOM 853 C C . LEU A 1 112 ? 10.47089 33.98133 0.52892 1.000 68.05073 109 LEU A C 1
ATOM 854 O O . LEU A 1 112 ? 9.63785 34.78630 0.96297 1.000 65.56248 109 LEU A O 1
ATOM 859 N N . PHE A 1 113 ? 10.35253 32.66765 0.72520 1.000 62.77628 110 PHE A N 1
ATOM 860 C CA . PHE A 1 113 ? 9.14048 32.12590 1.32685 1.000 60.17904 110 PHE A CA 1
ATOM 861 C C . PHE A 1 113 ? 9.17740 32.16814 2.84950 1.000 59.90599 110 PHE A C 1
ATOM 862 O O . PHE A 1 113 ? 8.12103 32.28491 3.48111 1.000 61.76454 110 PHE A O 1
ATOM 870 N N . ILE A 1 114 ? 10.36513 32.09613 3.45493 1.000 56.74762 111 ILE A N 1
ATOM 871 C CA . ILE A 1 114 ? 10.45272 32.22146 4.90826 1.000 60.96514 111 ILE A CA 1
ATOM 872 C C . ILE A 1 114 ? 10.13487 33.64697 5.34356 1.000 67.14418 111 ILE A C 1
ATOM 873 O O . ILE A 1 114 ? 9.39548 33.86307 6.30929 1.000 68.92154 111 ILE A O 1
ATOM 878 N N . ASN A 1 115 ? 10.66471 34.64147 4.63261 1.000 73.45449 112 ASN A N 1
ATOM 879 C CA . ASN A 1 115 ? 10.50702 36.02944 5.05207 1.000 79.43124 112 ASN A CA 1
ATOM 880 C C . ASN A 1 115 ? 9.18507 36.6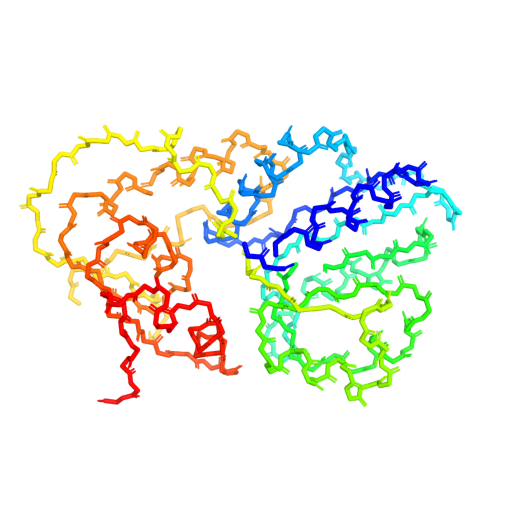5336 4.61985 1.000 74.62172 112 ASN A C 1
ATOM 881 O O . ASN A 1 115 ? 8.89865 37.78504 5.02322 1.000 75.25325 112 ASN A O 1
ATOM 886 N N . ASN A 1 116 ? 8.37139 35.95692 3.82489 1.000 69.29629 113 ASN A N 1
ATOM 887 C CA . ASN A 1 116 ? 7.07484 36.47531 3.40131 1.000 62.50512 113 ASN A CA 1
ATOM 888 C C . ASN A 1 116 ? 5.95303 35.50711 3.75822 1.000 60.56322 113 ASN A C 1
ATOM 889 O O . ASN A 1 116 ? 4.91395 35.47973 3.09223 1.000 66.21563 113 ASN A O 1
ATOM 894 N N . ILE A 1 117 ? 6.14839 34.70927 4.81153 1.000 62.88555 114 ILE A N 1
ATOM 895 C CA . ILE A 1 117 ? 5.18345 33.66990 5.16061 1.000 64.44925 114 ILE A CA 1
ATOM 896 C C . ILE A 1 117 ? 3.82670 34.26900 5.52259 1.000 70.42134 114 ILE A C 1
ATOM 897 O O . ILE A 1 117 ? 2.78682 33.62415 5.33396 1.000 75.31581 114 ILE A O 1
ATOM 902 N N . ASP A 1 118 ? 3.80048 35.50669 6.02025 1.000 69.83908 115 ASP A N 1
ATOM 903 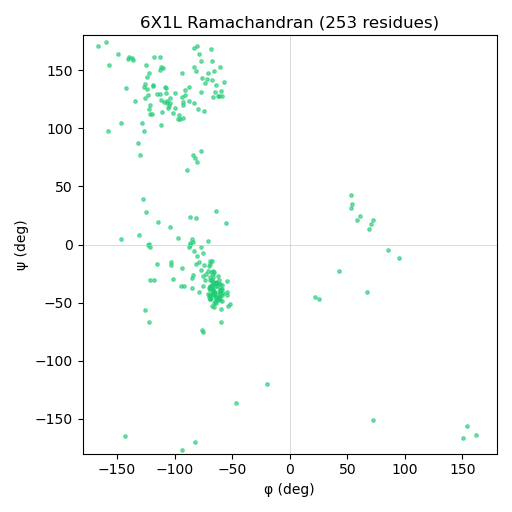C CA . ASP A 1 118 ? 2.54385 36.11840 6.43400 1.000 71.67219 115 ASP A CA 1
ATOM 904 C C . ASP A 1 118 ? 1.73506 36.68636 5.27454 1.000 70.87756 115 ASP A C 1
ATOM 905 O O . ASP A 1 118 ? 0.57473 37.05644 5.47587 1.000 73.58581 115 ASP A O 1
ATOM 910 N N . LYS A 1 119 ? 2.29925 36.76048 4.07136 1.000 70.58366 116 LYS A N 1
ATOM 911 C CA . LYS A 1 119 ? 1.56308 37.27182 2.92566 1.000 75.83136 116 LYS A CA 1
ATOM 912 C C . LYS A 1 119 ? 1.32778 36.24330 1.83171 1.000 65.93407 116 LYS A C 1
ATOM 913 O O . LYS A 1 119 ? 0.44845 36.46093 0.99147 1.000 72.70025 116 LYS A O 1
ATOM 919 N N . PHE A 1 120 ? 2.05718 35.12911 1.83374 1.000 60.56103 117 PHE A N 1
ATOM 920 C CA . PHE A 1 120 ? 1.97820 34.13426 0.77256 1.000 65.15719 117 PHE A CA 1
ATOM 921 C C . PHE A 1 120 ? 0.87905 33.11773 1.04527 1.000 67.10457 117 PHE A C 1
ATOM 922 O O . PHE A 1 120 ? 0.74072 32.61379 2.16338 1.000 62.58434 117 PHE A O 1
ATOM 930 N N . VAL A 1 121 ? 0.10758 32.81109 0.00804 1.000 53.25338 118 VAL A N 1
ATOM 931 C CA . VAL A 1 121 ? -0.75279 31.63515 -0.02629 1.000 54.48985 118 VAL A CA 1
ATOM 932 C C . VAL A 1 121 ? -0.29900 30.82671 -1.23208 1.000 56.05265 118 VAL A C 1
ATOM 933 O O . VAL A 1 121 ? -0.44252 31.27672 -2.37687 1.000 55.52166 118 VAL A O 1
ATOM 937 N N . VAL A 1 122 ? 0.28021 29.65383 -0.98225 1.000 54.27137 119 VAL A N 1
ATOM 938 C CA . VAL A 1 122 ? 1.01801 28.91045 -1.99853 1.000 54.83839 119 VAL A CA 1
ATOM 939 C C . VAL A 1 122 ? 0.22298 27.67613 -2.39445 1.000 55.69243 119 VAL A C 1
ATOM 940 O O . VAL A 1 122 ? -0.08765 26.82934 -1.54923 1.000 50.84718 119 VAL A O 1
ATOM 944 N N . PHE A 1 123 ? -0.08000 27.55776 -3.68490 1.000 53.09891 120 PHE A N 1
ATOM 945 C CA . PHE A 1 123 ? -0.67719 26.34957 -4.23425 1.000 54.55784 120 PHE A CA 1
ATOM 946 C C . PHE A 1 123 ? 0.40220 25.57514 -4.97967 1.000 52.12393 120 PHE A C 1
ATOM 947 O O . PHE A 1 123 ? 1.07554 26.12736 -5.85686 1.000 50.24607 120 PHE A O 1
ATOM 955 N N . CYS A 1 124 ? 0.56414 24.30588 -4.62205 1.000 50.83408 121 CYS A N 1
ATOM 956 C CA . CYS A 1 124 ? 1.60088 23.44383 -5.16564 1.000 49.06178 121 CYS A CA 1
ATOM 957 C C . CYS A 1 124 ? 0.97062 22.41162 -6.08983 1.000 55.23739 121 CYS A C 1
ATOM 958 O O . CYS A 1 124 ? -0.05370 21.80801 -5.75270 1.000 53.14752 121 CYS A O 1
ATOM 961 N N . ARG A 1 125 ? 1.58381 22.20526 -7.25448 1.000 45.32042 122 ARG A N 1
ATOM 962 C CA . ARG A 1 125 ? 1.02917 21.29816 -8.24858 1.000 49.58683 122 ARG A CA 1
ATOM 963 C C . ARG A 1 125 ? 1.64420 19.90378 -8.19653 1.000 52.74728 122 ARG A C 1
ATOM 964 O O . ARG A 1 125 ? 1.34030 19.07454 -9.06079 1.000 54.97067 122 ARG A O 1
ATOM 972 N N . GLU A 1 126 ? 2.49755 19.62281 -7.21220 1.000 48.88818 123 GLU A N 1
ATOM 973 C CA . GLU A 1 126 ? 2.97759 18.26282 -6.98986 1.000 50.57464 123 GLU A CA 1
ATOM 974 C C . GLU A 1 126 ? 3.49935 18.14433 -5.56173 1.000 49.16467 123 GLU A C 1
ATOM 975 O O . GLU A 1 126 ? 3.57677 19.12667 -4.82086 1.000 49.53290 123 GLU A O 1
ATOM 981 N N . ASN A 1 127 ? 3.86773 16.91221 -5.19418 1.000 52.34391 124 ASN A N 1
ATOM 982 C CA . ASN A 1 127 ? 4.18017 16.58256 -3.80282 1.000 52.21863 124 ASN A CA 1
ATOM 983 C C . ASN A 1 127 ? 5.53713 17.11040 -3.36077 1.000 55.76923 124 ASN A C 1
ATOM 984 O O . ASN A 1 127 ? 5.75221 17.32588 -2.16065 1.000 63.26809 124 ASN A O 1
ATOM 989 N N . ILE A 1 128 ? 6.47388 17.28181 -4.29307 1.000 54.10580 125 ILE A N 1
ATOM 990 C CA . ILE A 1 128 ? 7.80270 17.75625 -3.92362 1.000 57.24797 125 ILE A CA 1
ATOM 991 C C . ILE A 1 128 ? 7.74144 19.21697 -3.50098 1.000 57.30783 125 ILE A C 1
ATOM 992 O O . ILE A 1 128 ? 8.31984 19.61154 -2.48189 1.000 56.26139 125 ILE A O 1
ATOM 997 N N . THR A 1 129 ? 7.02387 20.03814 -4.26940 1.000 50.52907 126 THR A N 1
ATOM 998 C CA . THR A 1 129 ? 6.83502 21.43386 -3.88653 1.000 48.75485 126 THR A CA 1
ATOM 999 C C . THR A 1 129 ? 6.02808 21.54527 -2.59761 1.000 54.04332 126 THR A C 1
ATOM 1000 O O . THR A 1 129 ? 6.34717 22.36340 -1.72698 1.000 52.41650 126 THR A O 1
ATOM 1004 N N . PHE A 1 130 ? 4.99054 20.71881 -2.45283 1.000 50.38872 127 PHE A N 1
ATOM 1005 C CA . PHE A 1 130 ? 4.14567 20.78154 -1.26583 1.000 49.44393 127 PHE A CA 1
ATOM 1006 C C . PHE A 1 130 ? 4.94199 20.46216 -0.00584 1.000 54.23771 127 PHE A C 1
ATOM 1007 O O . PHE A 1 130 ? 4.84920 21.17734 0.99737 1.000 52.60078 127 PHE A O 1
ATOM 1015 N N . ASP A 1 131 ? 5.73817 19.39010 -0.04102 1.000 57.36343 128 ASP A N 1
ATOM 1016 C CA . ASP A 1 131 ? 6.53839 19.03576 1.12746 1.000 59.26925 128 ASP A CA 1
ATOM 1017 C C . ASP A 1 131 ? 7.63013 20.06279 1.38905 1.000 57.30668 128 ASP A C 1
ATOM 1018 O O . ASP A 1 131 ? 7.99643 20.29400 2.54444 1.000 57.76184 128 ASP A O 1
ATOM 1023 N N . TYR A 1 132 ? 8.15284 20.69301 0.33699 1.000 52.18711 129 TYR A N 1
ATOM 1024 C CA . TYR A 1 132 ? 9.16142 21.72861 0.52541 1.000 52.79895 129 TYR A CA 1
ATOM 1025 C C . TYR A 1 132 ? 8.57438 22.94160 1.23998 1.000 59.20608 129 TYR A C 1
ATOM 1026 O O . TYR A 1 132 ? 9.09497 23.37599 2.27655 1.000 57.47076 129 TYR A O 1
ATOM 1035 N N . ILE A 1 133 ? 7.47700 23.49144 0.71125 1.000 53.48075 130 ILE A N 1
ATOM 1036 C CA . ILE A 1 133 ? 6.88616 24.68865 1.30727 1.000 58.20004 130 ILE A CA 1
ATOM 1037 C C . ILE A 1 133 ? 6.43452 24.41392 2.73559 1.000 59.96171 130 ILE A C 1
ATOM 1038 O O . ILE A 1 133 ? 6.67433 25.22023 3.64301 1.000 58.48953 130 ILE A O 1
ATOM 1043 N N . LYS A 1 134 ? 5.76769 23.27951 2.96167 1.000 56.10238 131 LYS A N 1
ATOM 1044 C CA . LYS A 1 134 ? 5.33300 22.96255 4.31492 1.000 54.86436 131 LYS A CA 1
ATOM 1045 C C . LYS A 1 134 ? 6.51190 22.72366 5.24966 1.000 59.53988 131 LYS A C 1
ATOM 1046 O O . LYS A 1 134 ? 6.36535 22.89710 6.46374 1.000 58.65411 131 LYS A O 1
ATOM 1052 N N . SER A 1 135 ? 7.67829 22.34671 4.71673 1.000 58.54325 132 SER A N 1
ATOM 1053 C CA . SER A 1 135 ? 8.85480 22.20821 5.56533 1.000 68.05755 132 SER A CA 1
ATOM 1054 C C . SER A 1 135 ? 9.37422 23.56166 6.02666 1.000 69.53581 132 SER A C 1
ATOM 1055 O O . SER A 1 135 ? 10.05894 23.63315 7.05031 1.000 65.16994 132 SER A O 1
ATOM 1058 N N . LEU A 1 136 ? 9.05425 24.63368 5.29622 1.000 63.71086 133 LEU A N 1
ATOM 1059 C CA . LEU A 1 136 ? 9.38744 26.00061 5.68133 1.000 65.86094 133 LEU A CA 1
ATOM 1060 C C . LEU A 1 136 ? 8.39734 26.56930 6.68787 1.000 72.11622 133 LEU A C 1
ATOM 1061 O O . LEU A 1 136 ? 8.24847 27.79534 6.78026 1.000 79.06604 133 LEU A O 1
ATOM 1066 N N . ASN A 1 137 ? 7.70477 25.69539 7.42320 1.000 71.66100 134 ASN A N 1
ATOM 1067 C CA . ASN A 1 137 ? 6.74283 26.03466 8.46629 1.000 68.01217 134 ASN A CA 1
ATOM 1068 C C . ASN A 1 137 ? 5.45055 26.63397 7.92309 1.000 59.01584 134 ASN A C 1
ATOM 1069 O O . ASN A 1 137 ? 4.69011 27.24571 8.67775 1.000 62.62953 134 ASN A O 1
ATOM 1074 N N . TYR A 1 138 ? 5.17233 26.46789 6.63176 1.000 56.21527 135 TYR A N 1
ATOM 1075 C CA . TYR A 1 138 ? 3.85493 26.80700 6.11756 1.000 55.78126 135 TYR A CA 1
ATOM 1076 C C . TYR A 1 138 ? 2.82619 25.80295 6.62163 1.000 60.54547 135 TYR A C 1
ATOM 1077 O O . TYR A 1 138 ? 3.12157 24.62077 6.81310 1.000 65.56257 135 TYR A O 1
ATOM 1086 N N . GLU A 1 139 ? 1.59953 26.28016 6.82715 1.000 61.28778 136 GLU A N 1
ATOM 1087 C CA . GLU A 1 139 ? 0.58013 25.46838 7.47780 1.000 69.40374 136 GLU A CA 1
ATOM 1088 C C . GLU A 1 139 ? -0.36961 24.89303 6.44296 1.000 61.07732 136 GLU A C 1
ATOM 1089 O O . GLU A 1 139 ? -1.11937 25.65845 5.81686 1.000 67.98915 136 GLU A O 1
ATOM 1095 N N . PRO A 1 140 ? -0.38818 23.57320 6.24285 1.000 66.57970 137 PRO A N 1
ATOM 1096 C CA . PRO A 1 140 ? -1.28262 22.98974 5.23541 1.000 70.38990 137 PRO A CA 1
ATOM 1097 C C . PRO A 1 140 ? -2.73308 23.36427 5.49189 1.000 67.09331 137 PRO A C 1
ATOM 1098 O O . PRO A 1 140 ? -3.18977 23.41045 6.63447 1.000 61.87215 137 PRO A O 1
ATOM 1102 N N . ASN A 1 141 ? -3.44719 23.64733 4.40385 1.000 70.73625 138 ASN A N 1
ATOM 1103 C CA . ASN A 1 141 ? -4.85099 24.04855 4.38076 1.000 72.08962 138 ASN A CA 1
ATOM 1104 C C . ASN A 1 141 ? -5.09008 25.43532 4.96715 1.000 70.71581 138 ASN A C 1
ATOM 1105 O O . ASN A 1 141 ? -6.24849 25.80875 5.20064 1.000 67.28748 138 ASN A O 1
ATOM 1110 N N . LYS A 1 142 ? -4.03448 26.22510 5.17803 1.000 67.98245 139 LYS A N 1
ATOM 1111 C CA . LYS A 1 142 ? -4.18601 27.61731 5.58546 1.000 61.09556 139 LYS A CA 1
ATOM 1112 C C . LYS A 1 142 ? -3.43680 28.55035 4.63978 1.000 62.62227 139 LYS A C 1
ATOM 1113 O O . LYS A 1 142 ? -4.03015 29.47431 4.07275 1.000 66.95032 139 LYS A O 1
ATOM 1119 N N . ASN A 1 143 ? -2.13316 28.32860 4.46110 1.000 60.44044 140 ASN A N 1
ATOM 1120 C CA . ASN A 1 143 ? -1.35632 29.12944 3.52355 1.000 60.77366 140 ASN A CA 1
ATOM 1121 C C . ASN A 1 143 ? -0.50688 28.27866 2.58474 1.000 57.05734 140 ASN A C 1
ATOM 1122 O O . ASN A 1 143 ? 0.31326 28.82998 1.84373 1.000 56.26931 140 ASN A O 1
ATOM 1127 N N . VAL A 1 144 ? -0.67094 26.95754 2.59539 1.000 57.42790 141 VAL A N 1
ATOM 1128 C CA . VAL A 1 144 ? -0.07640 26.09600 1.57829 1.000 58.80161 141 VAL A CA 1
ATOM 1129 C C . VAL A 1 144 ? -1.07047 24.98802 1.25629 1.000 60.44629 141 VAL A C 1
ATOM 1130 O O . VAL A 1 144 ? -1.68502 24.41192 2.16077 1.000 56.44506 141 VAL A O 1
ATOM 1134 N N . PHE A 1 145 ? -1.25772 24.72504 -0.03733 1.000 60.59128 142 PHE A N 1
ATOM 1135 C CA . PHE A 1 145 ? -2.21063 23.74018 -0.52757 1.000 62.70915 142 PHE A CA 1
ATOM 1136 C C . PHE A 1 145 ? -1.57891 22.98366 -1.68677 1.000 58.36687 142 PHE A C 1
ATOM 1137 O O . PHE A 1 145 ? -0.62332 23.45013 -2.31188 1.000 58.80785 142 PHE A O 1
ATOM 1145 N N . ILE A 1 146 ? -2.14047 21.81693 -1.98885 1.000 61.12707 143 ILE A N 1
ATOM 1146 C CA . ILE A 1 146 ? -1.69061 21.00012 -3.10851 1.000 62.11624 143 ILE A CA 1
ATOM 1147 C C . ILE A 1 146 ? -2.89175 20.68250 -3.98981 1.000 60.90254 143 ILE A C 1
ATOM 1148 O O . ILE A 1 146 ? -3.96943 20.34400 -3.48653 1.000 57.29792 143 ILE A O 1
ATOM 1153 N N . THR A 1 147 ? -2.71216 20.81101 -5.30127 1.000 59.07370 144 THR A N 1
ATOM 1154 C CA . THR A 1 147 ? -3.77839 20.52113 -6.24945 1.000 57.24597 144 THR A CA 1
ATOM 1155 C C . THR A 1 147 ? -3.15210 20.43366 -7.63478 1.000 54.71173 144 THR A C 1
ATOM 1156 O O . THR A 1 147 ? -1.97491 20.74629 -7.82312 1.000 56.15933 144 THR A O 1
ATOM 1160 N N . ASP A 1 148 ? -3.94908 19.98738 -8.60010 1.000 59.12704 145 ASP A N 1
ATOM 1161 C CA . ASP A 1 148 ? -3.44241 19.77827 -9.95052 1.000 50.78923 145 ASP A CA 1
ATOM 1162 C C . ASP A 1 148 ? -3.02704 21.09290 -10.60179 1.000 49.21294 145 ASP A C 1
ATOM 1163 O O . ASP A 1 148 ? -3.58125 22.15816 -10.31877 1.000 55.09806 145 ASP A O 1
ATOM 1168 N N . ASP A 1 149 ? -2.02867 21.00289 -11.48223 1.000 57.03434 146 ASP A N 1
ATOM 1169 C CA . ASP A 1 149 ? -1.71755 22.09569 -12.39601 1.000 56.39325 146 ASP A CA 1
ATOM 1170 C C . ASP A 1 149 ? -2.99811 22.61869 -13.03570 1.000 45.64004 146 ASP A C 1
ATOM 1171 O O . ASP A 1 149 ? -3.94846 21.86659 -13.26997 1.000 49.32218 146 ASP A O 1
ATOM 1184 N N . ALA A 1 151 ? -3.78939 23.43594 -15.95207 1.000 49.44657 148 ALA A N 1
ATOM 1185 C CA . ALA A 1 151 ? -4.16546 22.91499 -17.26585 1.000 52.49554 148 ALA A CA 1
ATOM 1186 C C . ALA A 1 151 ? -5.16379 21.76839 -17.17621 1.000 55.90653 148 ALA A C 1
ATOM 1187 O O . ALA A 1 151 ? -5.89844 21.52535 -18.13754 1.000 48.93099 148 ALA A O 1
ATOM 1189 N N . PHE A 1 152 ? -5.23316 21.06789 -16.04379 1.000 48.16048 149 PHE A N 1
ATOM 1190 C CA . PHE A 1 152 ? -6.27541 20.05752 -15.92676 1.000 49.63694 149 PHE A CA 1
ATOM 1191 C C . PHE A 1 152 ? -7.66501 20.67653 -15.83911 1.000 50.17736 149 PHE A C 1
ATOM 1192 O O . PHE A 1 152 ? -8.65462 19.96867 -16.05296 1.000 61.06549 149 PHE A O 1
ATOM 1200 N N . TYR A 1 153 ? -7.75878 21.98399 -15.58226 1.000 49.27634 150 TYR A N 1
ATOM 1201 C CA . TYR A 1 153 ? -9.02613 22.70845 -15.61341 1.000 56.16761 150 TYR A CA 1
ATOM 1202 C C . TYR A 1 153 ? -9.42347 23.16519 -17.01217 1.000 59.85518 150 TYR A C 1
ATOM 1203 O O . TYR A 1 153 ? -10.45130 23.83645 -17.15167 1.000 59.23922 150 TYR A O 1
ATOM 1212 N N . LEU A 1 154 ? -8.64119 22.83800 -18.03763 1.000 57.06962 151 LEU A N 1
ATOM 1213 C CA . LEU A 1 154 ? -8.91660 23.34077 -19.38122 1.000 50.66900 151 LEU A CA 1
ATOM 1214 C C . LEU A 1 154 ? -10.26923 22.84271 -19.87746 1.000 55.39451 151 LEU A C 1
ATOM 1215 O O . LEU A 1 154 ? -10.55214 21.64203 -19.85006 1.000 58.29950 151 LEU A O 1
ATOM 1220 N N . ASP A 1 155 ? -11.11065 23.77483 -20.32779 1.000 54.53009 152 ASP A N 1
ATOM 1221 C CA . ASP A 1 155 ? -12.41132 23.44269 -20.91393 1.000 54.78673 152 ASP A CA 1
ATOM 1222 C C . ASP A 1 155 ? -12.17615 22.93353 -22.33557 1.000 63.18521 152 ASP A C 1
ATOM 1223 O O . ASP A 1 155 ? -12.37198 23.63738 -23.32891 1.000 57.19358 152 ASP A O 1
ATOM 1228 N N . LEU A 1 156 ? -11.79263 21.65629 -22.41857 1.000 61.89317 153 LEU A N 1
ATOM 1229 C CA . LEU A 1 156 ? -11.13069 21.12122 -23.60473 1.000 61.55799 153 LEU A CA 1
ATOM 1230 C C . LEU A 1 156 ? -11.98459 21.22471 -24.86406 1.000 67.34421 153 LEU A C 1
ATOM 1231 O O . LEU A 1 156 ? -11.44650 21.43280 -25.95656 1.000 66.14829 153 LEU A O 1
ATOM 1236 N N . ASN A 1 157 ? -13.30563 21.09225 -24.74339 1.000 68.31330 154 ASN A N 1
ATOM 1237 C CA . ASN A 1 157 ? -14.12793 20.92913 -25.93655 1.000 70.54871 154 ASN A CA 1
ATOM 1238 C C . ASN A 1 157 ? -14.21167 22.19083 -26.78646 1.000 67.98898 154 ASN A C 1
ATOM 1239 O O . ASN A 1 157 ? -14.56315 22.09865 -27.96892 1.000 66.06491 154 ASN A O 1
ATOM 1244 N N . LYS A 1 158 ? -13.89602 23.35900 -26.23407 1.000 61.76319 155 LYS A N 1
ATOM 1245 C CA . LYS A 1 158 ? -13.91436 24.57380 -27.03683 1.000 63.92538 155 LYS A CA 1
ATOM 1246 C C . LYS A 1 158 ? -12.58844 24.83400 -27.74172 1.000 66.87647 155 LYS A C 1
ATOM 1247 O O . LYS A 1 158 ? -12.48621 25.80460 -28.49883 1.000 63.22883 155 LYS A O 1
ATOM 1253 N N . TYR A 1 159 ? -11.58361 23.98514 -27.52356 1.000 49.15047 156 TYR A N 1
ATOM 1254 C CA . TYR A 1 159 ? -10.30025 24.08073 -28.20310 1.000 56.32550 156 TYR A CA 1
ATOM 1255 C C . TYR A 1 159 ? -10.13339 23.05526 -29.31723 1.000 50.20833 156 TYR A C 1
ATOM 1256 O O . TYR A 1 159 ? -9.22132 23.20018 -30.13738 1.000 49.81730 156 TYR A O 1
ATOM 1265 N N . LEU A 1 160 ? -10.97739 22.02722 -29.36114 1.000 48.85508 157 LEU A N 1
ATOM 1266 C CA . LEU A 1 160 ? -10.76240 20.90332 -30.25911 1.000 53.78016 157 LEU A CA 1
ATOM 1267 C C . LEU A 1 160 ? -11.12137 21.26767 -31.69434 1.000 50.65713 157 LEU A C 1
ATOM 1268 O O . LEU A 1 160 ? -12.06950 22.01586 -31.94768 1.000 51.34441 157 LEU A O 1
ATOM 1273 N N . SER A 1 161 ? -10.34998 20.73265 -32.63459 1.000 53.34990 158 SER A N 1
ATOM 1274 C CA . SER A 1 161 ? -10.70215 20.81455 -34.04424 1.000 50.46849 158 SER A CA 1
ATOM 1275 C C . SER A 1 161 ? -11.47229 19.59443 -34.52232 1.000 56.06949 158 SER A C 1
ATOM 1276 O O . SER A 1 161 ? -12.15652 19.67536 -35.55030 1.000 53.77857 158 SER A O 1
ATOM 1279 N N . LEU A 1 162 ? -11.36924 18.47519 -33.79988 1.000 52.53969 159 LEU A N 1
ATOM 1280 C CA . LEU A 1 162 ? -12.00407 17.20586 -34.16347 1.000 57.96432 159 LEU A CA 1
ATOM 1281 C C . LEU A 1 162 ? -11.49737 16.68015 -35.50363 1.000 65.77211 159 LEU A C 1
ATOM 1282 O O . LEU A 1 162 ? -12.18416 15.91558 -36.18435 1.000 63.46032 159 LEU A O 1
ATOM 1287 N N . LYS A 1 163 ? -10.29247 17.08318 -35.89048 1.000 67.35457 160 LYS A N 1
ATOM 1288 C CA . LYS A 1 163 ? -9.67907 16.53296 -37.08842 1.000 62.34033 160 LYS A CA 1
ATOM 1289 C C . LYS A 1 163 ? -9.21289 15.10223 -36.82189 1.000 68.91839 160 LYS A C 1
ATOM 1290 O O . LYS A 1 163 ? -8.67566 14.81367 -35.74897 1.000 70.07201 160 LYS A O 1
ATOM 1296 N N . PRO A 1 164 ? -9.40011 14.19166 -37.77345 1.000 70.33121 161 PRO A N 1
ATOM 1297 C C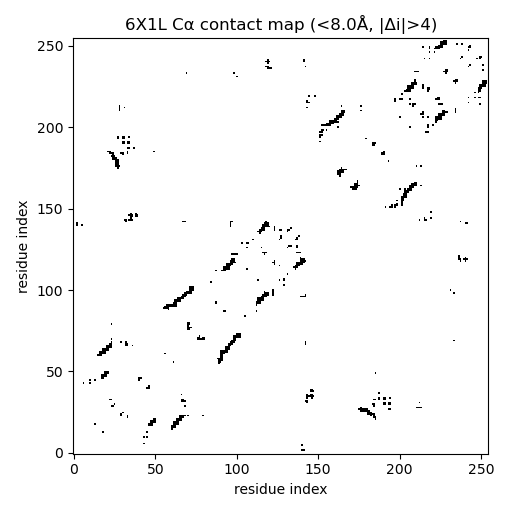A . PRO A 1 164 ? -9.11088 12.77634 -37.51413 1.000 70.08974 161 PRO A CA 1
ATOM 1298 C C . PRO A 1 164 ? -7.62431 12.51252 -37.31714 1.000 67.14329 161 PRO A C 1
ATOM 1299 O O . PRO A 1 164 ? -6.75719 13.27048 -37.75617 1.000 66.11810 161 PRO A O 1
ATOM 1303 N N . VAL A 1 165 ? -7.34285 11.40474 -36.63788 1.000 66.96479 162 VAL A N 1
ATOM 1304 C CA . VAL A 1 165 ? -5.97587 10.92265 -36.47192 1.000 64.50116 162 VAL A CA 1
ATOM 1305 C C . VAL A 1 165 ? -5.52611 10.25928 -37.76542 1.000 67.97427 162 VAL A C 1
ATOM 1306 O O . VAL A 1 165 ? -6.23506 9.41130 -38.31932 1.000 70.58696 162 VAL A O 1
ATOM 1310 N N . TYR A 1 166 ? -4.34444 10.63165 -38.24680 1.000 65.79388 163 TYR A N 1
ATOM 1311 C CA . TYR A 1 166 ? -3.79287 9.94813 -39.40967 1.000 70.58406 163 TYR A CA 1
ATOM 1312 C C . TYR A 1 166 ? -2.27577 9.83489 -39.38980 1.000 68.16514 163 TYR A C 1
ATOM 1313 O O . TYR A 1 166 ? -1.71013 9.33390 -40.36487 1.000 72.06355 163 TYR A O 1
ATOM 1322 N N . LYS A 1 167 ? -1.59784 10.26148 -38.32720 1.000 60.84447 164 LYS A N 1
ATOM 1323 C CA . LYS A 1 167 ? -0.15004 10.16567 -38.22888 1.000 62.52694 164 LYS A CA 1
ATOM 1324 C C . LYS A 1 167 ? 0.23588 9.36970 -36.98871 1.000 62.16438 164 LYS A C 1
ATOM 1325 O O . LYS A 1 167 ? -0.44659 9.41941 -35.96000 1.000 58.82966 164 LYS A O 1
ATOM 1331 N N . LYS A 1 168 ? 1.34608 8.63929 -37.09465 1.000 60.95703 165 LYS A N 1
ATOM 1332 C CA . LYS A 1 168 ? 1.75092 7.70284 -36.05299 1.000 68.16003 165 LYS A CA 1
ATOM 1333 C C . LYS A 1 168 ? 2.33374 8.41010 -34.83338 1.000 70.40438 165 LYS A C 1
ATOM 1334 O O . LYS A 1 168 ? 1.66202 8.52403 -33.80320 1.000 78.45597 165 LYS A O 1
ATOM 1338 N N . GLN A 1 169 ? 3.57211 8.89124 -34.93484 1.000 70.29589 166 GLN A N 1
ATOM 1339 C CA . GLN A 1 169 ? 4.30948 9.41169 -33.79070 1.000 70.22430 166 GLN A CA 1
ATOM 1340 C C . GLN A 1 169 ? 4.65633 10.88088 -33.97598 1.000 60.28171 166 GLN A C 1
ATOM 1341 O O . GLN A 1 169 ? 5.09596 11.29526 -35.05210 1.000 61.08836 166 GLN A O 1
ATOM 1347 N N . ALA A 1 170 ? 4.48125 11.65435 -32.90673 1.000 54.30276 167 ALA A N 1
ATOM 1348 C CA . ALA A 1 170 ? 4.91782 13.04162 -32.83589 1.000 54.22825 167 ALA A CA 1
ATOM 1349 C C . ALA A 1 170 ? 6.03448 13.15524 -31.80949 1.000 61.11178 167 ALA A C 1
ATOM 1350 O O . ALA A 1 170 ? 5.89081 12.67748 -30.67957 1.000 54.32810 167 ALA A O 1
ATOM 1352 N N . ASN A 1 171 ? 7.14114 13.78023 -32.20198 1.000 61.82916 168 ASN A N 1
ATOM 1353 C CA . ASN A 1 171 ? 8.26062 14.05332 -31.30788 1.000 63.67729 168 ASN A CA 1
ATOM 1354 C C . ASN A 1 171 ? 8.24322 15.53375 -30.95245 1.000 58.29420 168 ASN A C 1
ATOM 1355 O O . ASN A 1 171 ? 8.34568 16.38643 -31.84025 1.000 57.99649 168 ASN A O 1
ATOM 1360 N N . CYS A 1 172 ? 8.11163 15.83954 -29.65637 1.000 52.80981 169 CYS A N 1
ATOM 1361 C CA . CYS A 1 172 ? 8.03293 17.22293 -29.16799 1.000 52.01443 169 CYS A CA 1
ATOM 1362 C C . CYS A 1 172 ? 9.03679 17.39352 -28.02725 1.000 58.08293 169 CYS A C 1
ATOM 1363 O O . CYS A 1 172 ? 8.66429 17.42206 -26.85093 1.000 59.92907 169 CYS A O 1
ATOM 1366 N N . PHE A 1 173 ? 10.31300 17.52190 -28.37938 1.000 54.89184 170 PHE A N 1
ATOM 1367 C CA . PHE A 1 173 ? 11.38844 17.57289 -27.40122 1.000 59.85891 170 PHE A CA 1
ATOM 1368 C C . PHE A 1 173 ? 12.05488 18.94134 -27.37956 1.000 60.08327 170 PHE A C 1
ATOM 1369 O O . PHE A 1 173 ? 12.12161 19.64878 -28.38927 1.000 57.30873 170 PHE A O 1
ATOM 1377 N N . ARG A 1 174 ? 12.56369 19.28602 -26.19829 1.000 57.50190 171 ARG A N 1
ATOM 1378 C CA . ARG A 1 174 ? 13.24413 20.55503 -25.97947 1.000 62.07423 171 ARG A CA 1
ATOM 1379 C C . ARG A 1 174 ? 14.44850 20.68932 -26.90410 1.000 66.56321 171 ARG A C 1
ATOM 1380 O O . ARG A 1 174 ? 15.30946 19.80660 -26.95260 1.000 73.04445 171 ARG A O 1
ATOM 1388 N N . THR A 1 175 ? 14.50879 21.81136 -27.63141 1.000 81.96409 172 THR A N 1
ATOM 1389 C CA . THR A 1 175 ? 15.49267 21.97150 -28.70236 1.000 97.56470 172 THR A CA 1
ATOM 1390 C C . THR A 1 175 ? 16.92131 22.03345 -28.17594 1.000 107.26516 172 THR A C 1
ATOM 1391 O O . THR A 1 175 ? 17.86369 21.71627 -28.91164 1.000 107.64648 172 THR A O 1
ATOM 1395 N N . ASP A 1 176 ? 17.10201 22.44679 -26.92304 1.000 115.98746 173 ASP A N 1
ATOM 1396 C CA . ASP A 1 176 ? 18.42554 22.61027 -26.33277 1.000 125.02096 173 ASP A CA 1
ATOM 1397 C C . ASP A 1 176 ? 19.20863 21.30184 -26.33110 1.000 128.10870 173 ASP A C 1
ATOM 1398 O O . ASP A 1 176 ? 20.22068 21.17909 -27.02935 1.000 134.69340 173 ASP A O 1
ATOM 1403 N N . SER A 1 177 ? 18.75225 20.32288 -25.55516 1.000 124.24012 174 SER A N 1
ATOM 1404 C CA . SER A 1 177 ? 19.39908 19.01400 -25.51384 1.000 123.59467 174 SER A CA 1
ATOM 1405 C C . SER A 1 177 ? 18.43774 17.93735 -25.01761 1.000 121.77393 174 SER A C 1
ATOM 1406 O O . SER A 1 177 ? 17.23896 17.98351 -25.29546 1.000 120.39876 174 SER A O 1
ATOM 1409 N N . GLU A 1 186 ? 14.86380 13.40327 -34.32373 1.000 106.12874 183 GLU A N 1
ATOM 1410 C CA . GLU A 1 186 ? 14.33666 13.01741 -35.62747 1.000 111.64231 183 GLU A CA 1
ATOM 1411 C C . GLU A 1 186 ? 13.44681 14.11765 -36.19262 1.000 109.27512 183 GLU A C 1
ATOM 1412 O O . GLU A 1 186 ? 13.89687 15.24109 -36.41515 1.000 115.39765 183 GLU A O 1
ATOM 1414 N N . ASN A 1 187 ? 12.17850 13.78519 -36.43218 1.000 96.97471 184 ASN A N 1
ATOM 1415 C CA . ASN A 1 187 ? 11.18723 14.77133 -36.85925 1.000 83.02943 184 ASN A CA 1
ATOM 1416 C C . ASN A 1 187 ? 10.64127 15.45777 -35.61120 1.000 78.13041 184 ASN A C 1
ATOM 1417 O O . ASN A 1 187 ? 9.53480 15.18421 -35.14000 1.000 77.65913 184 ASN A O 1
ATOM 1422 N N . ASN A 1 188 ? 11.44553 16.36818 -35.06587 1.000 66.84363 185 ASN A N 1
ATOM 1423 C CA . ASN A 1 188 ? 11.11838 17.02743 -33.80825 1.000 59.77015 185 ASN A CA 1
ATOM 1424 C C . ASN A 1 188 ? 10.34935 18.31707 -34.06002 1.000 56.41192 185 ASN A C 1
ATOM 1425 O O . ASN A 1 188 ? 10.74343 19.13224 -34.90005 1.000 60.21319 185 ASN A O 1
ATOM 1430 N N . HIS A 1 189 ? 9.25958 18.49935 -33.31914 1.000 52.48598 186 HIS A N 1
ATOM 1431 C CA . HIS A 1 189 ? 8.45373 19.71881 -33.35689 1.000 49.35641 186 HIS A CA 1
ATOM 1432 C C . HIS A 1 189 ? 8.32805 20.22863 -31.92310 1.000 49.80818 186 HIS A C 1
ATOM 1433 O O . HIS A 1 189 ? 7.47760 19.75240 -31.16598 1.000 45.43261 186 HIS A O 1
ATOM 1440 N N . ASP A 1 190 ? 9.16981 21.19199 -31.54533 1.000 46.24988 187 ASP A N 1
ATOM 1441 C CA . ASP A 1 190 ? 9.11261 21.77657 -30.20356 1.000 47.83447 187 ASP A CA 1
ATOM 1442 C C . ASP A 1 190 ? 8.02199 22.84649 -30.18179 1.000 46.26676 187 ASP A C 1
ATOM 1443 O O . ASP A 1 190 ? 8.27634 24.05237 -30.18977 1.000 45.42468 187 ASP A O 1
ATOM 1448 N N . ILE A 1 191 ? 6.77284 22.37348 -30.16094 1.000 41.78031 188 ILE A N 1
ATOM 1449 C CA . ILE A 1 191 ? 5.62619 23.27062 -30.26312 1.000 47.16174 188 ILE A CA 1
ATOM 1450 C C . ILE A 1 191 ? 5.47421 24.16895 -29.04753 1.000 49.20143 188 ILE A C 1
ATOM 1451 O O . ILE A 1 191 ? 4.72379 25.15104 -29.10318 1.000 45.65387 188 ILE A O 1
ATOM 1456 N N . SER A 1 192 ? 6.16489 23.85705 -27.94719 1.000 44.41362 189 SER A N 1
ATOM 1457 C CA . SER A 1 192 ? 6.17473 24.76267 -26.80364 1.000 45.54585 189 SER A CA 1
ATOM 1458 C C . SER A 1 192 ? 6.88759 26.06867 -27.12814 1.000 45.68239 189 SER A C 1
ATOM 1459 O O . SER A 1 192 ? 6.49782 27.12593 -26.62298 1.000 55.35853 189 SER A O 1
ATOM 1462 N N . LEU A 1 193 ? 7.92137 26.02338 -27.97015 1.000 46.70504 190 LEU A N 1
ATOM 1463 C CA . LEU A 1 193 ? 8.72113 27.19969 -28.27853 1.000 50.42655 190 LEU A CA 1
ATOM 1464 C C . LEU A 1 193 ? 8.14886 28.02958 -29.42578 1.000 57.31408 190 LEU A C 1
ATOM 1465 O O . LEU A 1 193 ? 8.89580 28.77356 -30.06836 1.000 59.43816 190 LEU A O 1
ATOM 1470 N N . THR A 1 194 ? 6.84709 27.93355 -29.68629 1.000 53.55507 191 THR A N 1
ATOM 1471 C CA . THR A 1 194 ? 6.23358 28.72562 -30.74492 1.000 50.70821 191 THR A CA 1
ATOM 1472 C C . THR A 1 194 ? 6.05950 30.17078 -30.29282 1.000 51.77524 191 THR A C 1
ATOM 1473 O O . THR A 1 194 ? 6.7915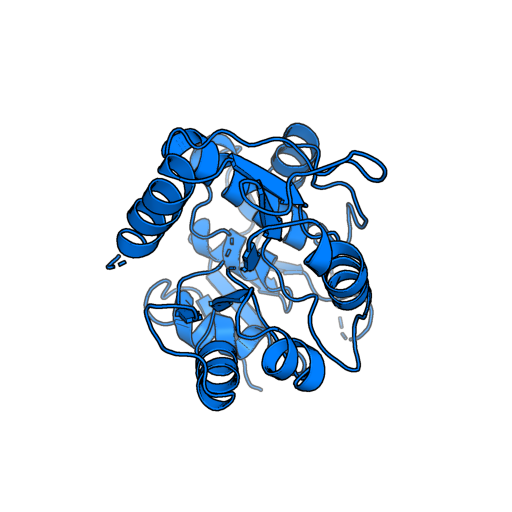4 31.05915 -30.73803 1.000 55.11872 191 THR A O 1
ATOM 1477 N N . TRP A 1 195 ? 5.09861 30.42055 -29.41178 1.000 50.83363 192 TRP A N 1
ATOM 1478 C CA . TRP A 1 195 ? 4.97184 31.70933 -28.74560 1.000 51.54467 192 TRP A CA 1
ATOM 1479 C C . TRP A 1 195 ? 5.70387 31.63276 -27.41230 1.000 50.70605 192 TRP A C 1
ATOM 1480 O O . TRP A 1 195 ? 5.45585 30.71903 -26.62217 1.000 52.86644 192 TRP A O 1
ATOM 1491 N N . ASN A 1 196 ? 6.61767 32.57314 -27.17389 1.000 50.25045 193 ASN A N 1
ATOM 1492 C CA . ASN A 1 196 ? 7.49611 32.48927 -26.00809 1.000 54.82358 193 ASN A CA 1
ATOM 1493 C C . ASN A 1 196 ? 7.79913 33.89450 -25.50724 1.000 54.35135 193 ASN A C 1
ATOM 1494 O O . ASN A 1 196 ? 8.60778 34.60661 -26.10861 1.000 52.50835 193 ASN A O 1
ATOM 1499 N N . GLY A 1 197 ? 7.16990 34.28271 -24.40393 1.000 51.56291 194 GLY A N 1
ATOM 1500 C CA . GLY A 1 197 ? 7.38161 35.60667 -23.84716 1.000 49.43355 194 GLY A CA 1
ATOM 1501 C C . GLY A 1 197 ? 6.25364 35.97183 -22.89525 1.000 53.07363 194 GLY A C 1
ATOM 1502 O O . GLY A 1 197 ? 5.49250 35.11233 -22.45459 1.000 51.32860 194 GLY A O 1
ATOM 1503 N N . ASP A 1 198 ? 6.17028 37.26780 -22.59847 1.000 54.57101 195 ASP A N 1
ATOM 1504 C CA . ASP A 1 198 ? 5.15862 37.79413 -21.68038 1.000 62.77859 195 ASP A CA 1
ATOM 1505 C C . ASP A 1 198 ? 3.88732 38.16345 -22.44636 1.000 55.80193 195 ASP A C 1
ATOM 1506 O O . ASP A 1 198 ? 3.47419 39.31939 -22.52034 1.000 58.09823 195 ASP A O 1
ATOM 1511 N N . TYR A 1 199 ? 3.26180 37.13731 -23.02236 1.000 50.03635 196 TYR A N 1
ATOM 1512 C CA . TYR A 1 199 ? 2.08764 37.32739 -23.86279 1.000 52.49915 196 TYR A CA 1
ATOM 1513 C C . TYR A 1 199 ? 0.77814 36.97109 -23.17824 1.000 47.25187 196 TYR A C 1
ATOM 1514 O O . TYR A 1 199 ? -0.28102 37.40781 -23.63802 1.000 49.64072 196 TYR A O 1
ATOM 1523 N N . TRP A 1 200 ? 0.82090 36.21092 -22.09112 1.000 51.82912 197 TRP A N 1
ATOM 1524 C CA . TRP A 1 200 ? -0.33552 35.42347 -21.69409 1.000 48.16931 197 TRP A CA 1
ATOM 1525 C C . TRP A 1 200 ? -1.35516 36.19364 -20.86250 1.000 42.02384 197 TRP A C 1
ATOM 1526 O O . TRP A 1 200 ? -2.35392 35.59901 -20.44374 1.000 45.29545 197 TRP A O 1
ATOM 1537 N N . ASP A 1 201 ? -1.16410 37.49798 -20.66026 1.000 43.15691 198 ASP A N 1
ATOM 1538 C CA . ASP A 1 201 ? -2.22002 38.33063 -20.09939 1.000 49.09628 198 ASP A CA 1
ATOM 1539 C C . ASP A 1 201 ? -3.32599 38.63852 -21.10328 1.000 58.94150 198 ASP A C 1
ATOM 1540 O O . ASP A 1 201 ? -4.34109 39.23553 -20.72491 1.000 55.35185 198 ASP A O 1
ATOM 1545 N N . ASN A 1 202 ? -3.14975 38.25910 -22.36660 1.000 50.28307 199 ASN A N 1
ATOM 1546 C CA . ASN A 1 202 ? -4.18786 38.36733 -23.38660 1.000 43.10620 199 ASN A CA 1
ATOM 1547 C C . ASN A 1 202 ? -4.87481 37.01017 -23.48212 1.000 42.63290 199 ASN A C 1
ATOM 1548 O O . ASN A 1 202 ? -4.27494 36.04080 -23.95586 1.000 46.34623 199 ASN A O 1
ATOM 1553 N N . GLU A 1 203 ? -6.13852 36.94477 -23.05054 1.000 48.79449 200 GLU A N 1
ATOM 1554 C CA . GLU A 1 203 ? -6.83253 35.65986 -22.99294 1.000 47.89745 200 GLU A CA 1
ATOM 1555 C C . GLU A 1 203 ? -7.09618 35.08675 -24.38268 1.000 40.55893 200 GLU A C 1
ATOM 1556 O O . GLU A 1 203 ? -7.12762 33.86162 -24.55077 1.000 48.68700 200 GLU A O 1
ATOM 1562 N N . PHE A 1 204 ? -7.27668 35.93906 -25.38835 1.000 47.23754 201 PHE A N 1
ATOM 1563 C CA . PHE A 1 204 ? -7.48023 35.42843 -26.74074 1.000 51.36478 201 PHE A CA 1
ATOM 1564 C C . PHE A 1 204 ? -6.20103 34.80589 -27.28303 1.000 46.04867 201 PHE A C 1
ATOM 1565 O O . PHE A 1 204 ? -6.21590 33.68847 -27.81509 1.000 45.12951 201 PHE A O 1
ATOM 1573 N N . LEU A 1 205 ? -5.07696 35.50773 -27.12830 1.000 46.20097 202 LEU A N 1
ATOM 1574 C CA . LEU A 1 205 ? -3.79512 34.96971 -27.56585 1.000 40.63029 202 LEU A CA 1
ATOM 1575 C C . LEU A 1 205 ? -3.45571 33.67916 -26.83150 1.000 48.94712 202 LEU A C 1
ATOM 1576 O O . LEU A 1 205 ? -2.94072 32.73224 -27.43985 1.000 43.68762 202 LEU A O 1
ATOM 1581 N N . ALA A 1 206 ? -3.74913 33.60899 -25.52513 1.000 43.51312 203 ALA A N 1
ATOM 1582 C CA . ALA A 1 206 ? -3.48187 32.37493 -24.79277 1.000 34.79201 203 ALA A CA 1
ATOM 1583 C C . ALA A 1 206 ? -4.33849 31.23058 -25.31746 1.000 37.73078 203 ALA A C 1
ATOM 1584 O O . ALA A 1 206 ? -3.84490 30.11617 -25.52541 1.000 38.71626 203 ALA A O 1
ATOM 1586 N N . ARG A 1 207 ? -5.63299 31.47623 -25.52176 1.000 35.15149 204 ARG A N 1
ATOM 1587 C CA . ARG A 1 207 ? -6.50991 30.38757 -25.94577 1.000 37.37549 204 ARG A CA 1
ATOM 1588 C C . ARG A 1 207 ? -6.21190 29.95279 -27.37933 1.000 42.74619 204 ARG A C 1
ATOM 1589 O O . ARG A 1 207 ? -6.25548 28.75635 -27.69357 1.000 41.60817 204 ARG A O 1
ATOM 1597 N N . ASN A 1 208 ? -5.88902 30.89958 -28.26109 1.000 36.68585 205 ASN A N 1
ATOM 1598 C CA . ASN A 1 208 ? -5.63094 30.52127 -29.64933 1.000 35.72867 205 ASN A CA 1
ATOM 1599 C C . ASN A 1 208 ? -4.27083 29.84928 -29.80583 1.000 43.48068 205 ASN A C 1
ATOM 1600 O O . ASN A 1 208 ? -4.13495 28.91100 -30.59976 1.000 47.11566 205 ASN A O 1
ATOM 1605 N N . SER A 1 209 ? -3.26273 30.28526 -29.04463 1.000 45.66979 206 SER A N 1
ATOM 1606 C CA . SER A 1 209 ? -2.01122 29.53517 -29.00728 1.000 41.51383 206 SER A CA 1
ATOM 1607 C C . SER A 1 209 ? -2.23932 28.11590 -28.50802 1.000 45.09822 206 SER A C 1
ATOM 1608 O O . SER A 1 209 ? -1.62579 27.16500 -29.00931 1.000 43.23405 206 SER A O 1
ATOM 1611 N N . THR A 1 210 ? -3.12103 27.95079 -27.51959 1.000 43.75732 207 THR A N 1
ATOM 1612 C CA . THR A 1 210 ? -3.40729 26.61570 -27.00894 1.000 39.50014 207 THR A CA 1
ATOM 1613 C C . THR A 1 210 ? -4.16570 25.78571 -28.03930 1.000 39.68638 207 THR A C 1
ATOM 1614 O O . THR A 1 210 ? -3.95047 24.57117 -28.15146 1.000 38.69919 207 THR A O 1
ATOM 1618 N N . ARG A 1 211 ? -5.05280 26.42288 -28.80609 1.000 41.37113 208 ARG A N 1
ATOM 1619 C CA . ARG A 1 211 ? -5.69973 25.72583 -29.91455 1.000 44.99345 208 ARG A CA 1
ATOM 1620 C C . ARG A 1 211 ? -4.67118 25.20228 -30.90759 1.000 42.03055 208 ARG A C 1
ATOM 1621 O O . ARG A 1 211 ? -4.76928 24.05672 -31.36521 1.000 46.41906 208 ARG A O 1
ATOM 1629 N N . CYS A 1 212 ? -3.66528 26.02111 -31.23507 1.000 41.52009 209 CYS A N 1
ATOM 1630 C CA . CYS A 1 212 ? -2.61115 25.59166 -32.15224 1.000 43.36366 209 CYS A CA 1
ATOM 1631 C C . CYS A 1 212 ? -1.94596 24.30869 -31.67098 1.000 46.53197 209 CYS A C 1
ATOM 1632 O O . CYS A 1 212 ? -1.83371 23.33391 -32.42216 1.000 45.97527 209 CYS A O 1
ATOM 1643 N N . ILE A 1 214 ? -2.99693 22.11709 -29.53271 1.000 43.62773 211 ILE A N 1
ATOM 1644 C CA . ILE A 1 214 ? -3.97992 21.03749 -29.54450 1.000 42.57224 211 ILE A CA 1
ATOM 1645 C C . ILE A 1 214 ? -4.25838 20.57327 -30.97179 1.000 43.22499 211 ILE A C 1
ATOM 1646 O O . ILE A 1 214 ? -4.31293 19.36650 -31.24085 1.000 49.53285 211 ILE A O 1
ATOM 1651 N N . ASN A 1 215 ? -4.44048 21.51714 -31.90784 1.000 43.64883 212 ASN A N 1
ATOM 1652 C CA . ASN A 1 215 ? -4.64011 21.14220 -33.30902 1.000 43.23522 212 ASN A CA 1
ATOM 1653 C C . ASN A 1 215 ? -3.51575 20.24580 -33.80078 1.000 49.89895 212 ASN A C 1
ATOM 1654 O O . ASN A 1 215 ? -3.75963 19.25613 -34.50124 1.000 54.05847 212 ASN A O 1
ATOM 1659 N N . PHE A 1 216 ? -2.27343 20.58778 -33.45326 1.000 46.73765 213 PHE A N 1
ATOM 1660 C CA . PHE A 1 216 ? -1.13347 19.78473 -33.87696 1.000 44.66598 213 PHE A CA 1
ATOM 1661 C C . PHE A 1 216 ? -1.23557 18.36857 -33.33070 1.000 50.61452 213 PHE A C 1
ATOM 1662 O O . PHE A 1 216 ? -1.07733 17.38916 -34.06928 1.000 45.43895 213 PHE A O 1
ATOM 1670 N N . LEU A 1 217 ? -1.52488 18.24306 -32.03325 1.000 46.12309 214 LEU A N 1
ATOM 1671 C CA . LEU A 1 217 ? -1.48252 16.94083 -31.38014 1.000 45.09417 214 LEU A CA 1
ATOM 1672 C C . LEU A 1 217 ? -2.65835 16.05778 -31.77281 1.000 46.17052 214 LEU A C 1
ATOM 1673 O O . LEU A 1 217 ? -2.52146 14.82956 -31.79206 1.000 52.44738 214 LEU A O 1
ATOM 1678 N N . GLU A 1 218 ? -3.81648 16.65670 -32.07458 1.000 50.99950 215 GLU A N 1
ATOM 1679 C CA . GLU A 1 218 ? -5.02029 15.87407 -32.35741 1.000 52.47563 215 GLU A CA 1
ATOM 1680 C C . GLU A 1 218 ? -4.80391 14.84996 -33.46634 1.000 53.34840 215 GLU A C 1
ATOM 1681 O O . GLU A 1 218 ? -5.42974 13.78187 -33.45483 1.000 54.05102 215 GLU A O 1
ATOM 1687 N N . GLU A 1 219 ? -3.93519 15.15016 -34.42869 1.000 51.41752 216 GLU A N 1
ATOM 1688 C CA . GLU A 1 219 ? -3.78093 14.31786 -35.61585 1.000 52.04922 216 GLU A CA 1
ATOM 1689 C C . GLU A 1 219 ? -2.79731 13.16952 -35.42679 1.000 58.50464 216 GLU A C 1
ATOM 1690 O O . GLU A 1 219 ? -2.56942 12.40910 -36.37400 1.000 57.99859 216 GLU A O 1
ATOM 1696 N N . TYR A 1 220 ? -2.22150 13.01690 -34.23688 1.000 57.90589 217 TYR A N 1
ATOM 1697 C CA . TYR A 1 220 ? -1.26809 11.95534 -33.95331 1.000 62.66111 217 TYR A CA 1
ATOM 1698 C C . TYR A 1 220 ? -1.87699 10.92262 -33.01318 1.000 61.02719 217 TYR A C 1
ATOM 1699 O O . TYR A 1 220 ? -2.75422 11.23221 -32.20199 1.000 55.76699 217 TYR A O 1
ATOM 1708 N N . LYS A 1 221 ? -1.39478 9.68711 -33.12657 1.000 60.16501 218 LYS A N 1
ATOM 1709 C CA . LYS A 1 221 ? -1.78445 8.62668 -32.20895 1.000 65.18363 218 LYS A CA 1
ATOM 1710 C C . LYS A 1 221 ? -0.85221 8.51042 -31.01167 1.000 66.55253 218 LYS A C 1
ATOM 1711 O O . LYS A 1 221 ? -1.31714 8.21615 -29.90606 1.000 73.23455 218 LYS A O 1
ATOM 1715 N N . VAL A 1 222 ? 0.44469 8.74954 -31.20322 1.000 61.67728 219 VAL A N 1
ATOM 1716 C CA . VAL A 1 222 ? 1.44345 8.64221 -30.14753 1.000 64.35621 219 VAL A CA 1
ATOM 1717 C C . VAL A 1 222 ? 2.21363 9.95355 -30.06528 1.000 60.62232 219 VAL A C 1
ATOM 1718 O O . VAL A 1 222 ? 2.56518 10.54587 -31.09141 1.000 63.57309 219 VAL A O 1
ATOM 1722 N N . VAL A 1 223 ? 2.46958 10.40957 -28.84168 1.000 57.97681 220 VAL A N 1
ATOM 1723 C CA . VAL A 1 223 ? 3.20575 11.64177 -28.58436 1.000 52.90288 220 VAL A CA 1
ATOM 1724 C C . VAL A 1 223 ? 4.37531 11.32180 -27.66209 1.000 60.22924 220 VAL A C 1
ATOM 1725 O O . VAL A 1 223 ? 4.18356 10.73975 -26.58760 1.000 57.10828 220 VAL A O 1
ATOM 1729 N N . ASN A 1 224 ? 5.58180 11.69208 -28.08685 1.000 57.56588 221 ASN A N 1
ATOM 1730 C CA . ASN A 1 224 ? 6.79850 11.53869 -27.29525 1.000 56.22198 221 ASN A CA 1
ATOM 1731 C C . ASN A 1 224 ? 7.28933 12.93025 -26.91393 1.000 53.70161 221 ASN A C 1
ATOM 1732 O O . ASN A 1 224 ? 7.52178 13.76381 -27.79446 1.000 53.43126 221 ASN A O 1
ATOM 1737 N N . THR A 1 225 ? 7.46683 13.18347 -25.61734 1.000 45.70610 222 THR A N 1
ATOM 1738 C CA . THR A 1 225 ? 7.83012 14.53890 -25.22417 1.000 48.79957 222 THR A CA 1
ATOM 1739 C C . THR A 1 225 ? 8.52518 14.55624 -23.86884 1.000 57.15074 222 THR A C 1
ATOM 1740 O O . THR A 1 225 ? 8.34692 13.65351 -23.04683 1.000 58.31175 222 THR A O 1
ATOM 1744 N N . ASP A 1 226 ? 9.34039 15.59736 -23.66905 1.000 54.62082 223 ASP A N 1
ATOM 1745 C CA . ASP A 1 226 ? 9.85170 16.00410 -22.36527 1.000 51.89603 223 ASP A CA 1
ATOM 1746 C C . ASP A 1 226 ? 9.31193 17.37407 -21.96554 1.000 52.80622 223 ASP A C 1
ATOM 1747 O O . ASP A 1 226 ? 9.90098 18.05324 -21.11679 1.000 56.42865 223 ASP A O 1
ATOM 1752 N N . ARG A 1 227 ? 8.21859 17.79916 -22.59584 1.000 46.66381 224 ARG A N 1
ATOM 1753 C CA . ARG A 1 227 ? 7.58593 19.08689 -22.34690 1.000 43.94573 224 ARG A CA 1
ATOM 1754 C C . ARG A 1 227 ? 6.30938 18.84577 -21.55620 1.000 52.26839 224 ARG A C 1
ATOM 1755 O O . ARG A 1 227 ? 5.38487 18.19617 -22.05590 1.000 49.33024 224 ARG A O 1
ATOM 1763 N N . LEU A 1 228 ? 6.25822 19.38515 -20.33602 1.000 51.37503 225 LEU A N 1
ATOM 1764 C CA . LEU A 1 228 ? 5.18654 19.04772 -19.40282 1.000 52.59392 225 LEU A CA 1
ATOM 1765 C C . LEU A 1 228 ? 3.81039 19.25504 -20.02261 1.000 49.61201 225 LEU A C 1
ATOM 1766 O O . LEU A 1 228 ? 2.96968 18.34837 -20.01770 1.000 50.63202 225 LEU A O 1
ATOM 1771 N N . HIS A 1 229 ? 3.55874 20.44028 -20.56606 1.000 42.13967 226 HIS A N 1
ATOM 1772 C CA . HIS A 1 229 ? 2.20114 20.73553 -20.99322 1.000 50.88529 226 HIS A CA 1
ATOM 1773 C C . HIS A 1 229 ? 1.86224 20.15675 -22.35734 1.000 48.35504 226 HIS A C 1
ATOM 1774 O O . HIS A 1 229 ? 0.67598 20.03059 -22.67200 1.000 53.73611 226 HIS A O 1
ATOM 1781 N N . VAL A 1 230 ? 2.85642 19.76054 -23.15047 1.000 48.33416 227 VAL A N 1
ATOM 1782 C CA . VAL A 1 230 ? 2.57803 18.84979 -24.25570 1.000 49.17261 227 VAL A CA 1
ATOM 1783 C C . VAL A 1 230 ? 2.06500 17.52060 -23.71452 1.000 50.72901 227 VAL A C 1
ATOM 1784 O O . VAL A 1 230 ? 1.05135 16.98551 -24.17914 1.000 51.23891 227 VAL A O 1
ATOM 1788 N N . ALA A 1 231 ? 2.75558 16.97326 -22.71236 1.000 56.04248 228 ALA A N 1
ATOM 1789 C CA . ALA A 1 231 ? 2.31458 15.72018 -22.10960 1.000 50.09152 228 ALA A CA 1
ATOM 1790 C C . ALA A 1 231 ? 0.92494 15.85884 -21.50215 1.000 49.26008 228 ALA A C 1
ATOM 1791 O O . ALA A 1 231 ? 0.08681 14.95995 -21.64227 1.000 56.47683 228 ALA A O 1
ATOM 1793 N N . ILE A 1 232 ? 0.65887 16.98112 -20.83050 1.000 41.59747 229 ILE A N 1
ATOM 1794 C CA . ILE A 1 232 ? -0.65598 17.19379 -20.23307 1.000 49.05195 229 ILE A CA 1
ATOM 1795 C C . ILE A 1 232 ? -1.72868 17.28998 -21.31451 1.000 50.36421 229 ILE A C 1
ATOM 1796 O O . ILE A 1 232 ? -2.76973 16.62659 -21.23656 1.000 50.21085 229 ILE A O 1
ATOM 1801 N N . LEU A 1 233 ? -1.48965 18.11012 -22.34260 1.000 50.88628 230 LEU A N 1
ATOM 1802 C CA . LEU A 1 233 ? -2.46896 18.26233 -23.41657 1.000 42.87823 230 LEU A CA 1
ATOM 1803 C C . LEU A 1 233 ? -2.76257 16.92721 -24.08525 1.000 46.90848 230 LEU A C 1
ATOM 1804 O O . LEU A 1 233 ? -3.92637 16.55459 -24.27214 1.000 52.44752 230 LEU A O 1
ATOM 1809 N N . ALA A 1 234 ? -1.71298 16.18878 -24.44966 1.000 47.30759 231 ALA A N 1
ATOM 1810 C CA . ALA A 1 234 ? -1.91322 14.88530 -25.07029 1.000 51.31848 231 ALA A CA 1
ATOM 1811 C C . ALA A 1 234 ? -2.63875 13.92399 -24.13811 1.000 56.72470 231 ALA A C 1
ATOM 1812 O O . ALA A 1 234 ? -3.42844 13.09306 -24.60211 1.000 58.96596 231 ALA A O 1
ATOM 1814 N N . SER A 1 235 ? -2.39075 14.02225 -22.82602 1.000 55.08073 232 SER A N 1
ATOM 1815 C CA . SER A 1 235 ? -3.10769 13.18348 -21.86839 1.000 52.30759 232 SER A CA 1
ATOM 1816 C C . SER A 1 235 ? -4.58813 13.53600 -21.82792 1.000 50.14377 232 SER A C 1
ATOM 1817 O O . SER A 1 235 ? -5.44172 12.64362 -21.77481 1.000 55.52277 232 SER A O 1
ATOM 1820 N N . LEU A 1 236 ? -4.91002 14.83336 -21.83058 1.000 46.39469 233 LEU A N 1
ATOM 1821 C CA . LEU A 1 236 ? -6.30522 15.25223 -21.93309 1.000 54.59427 233 LEU A CA 1
ATOM 1822 C C . LEU A 1 236 ? -6.95301 14.73355 -23.21130 1.000 59.39111 233 LEU A C 1
ATOM 1823 O O . LEU A 1 236 ? -8.14579 14.40511 -23.21774 1.000 55.88013 233 LEU A O 1
ATOM 1828 N N . LEU A 1 237 ? -6.18719 14.64827 -24.29651 1.000 56.16646 234 LEU A N 1
ATOM 1829 C CA . LEU A 1 237 ? -6.69766 14.15161 -25.56783 1.000 57.26848 234 LEU A CA 1
ATOM 1830 C C . LEU A 1 237 ? -6.83079 12.63452 -25.60321 1.000 61.93967 234 LEU A C 1
ATOM 1831 O O . LEU A 1 237 ? -7.29088 12.09433 -26.61343 1.000 68.52925 234 LEU A O 1
ATOM 1836 N N . GLY A 1 238 ? -6.44732 11.93775 -24.53635 1.000 60.35907 235 GLY A N 1
ATOM 1837 C CA . GLY A 1 238 ? -6.51092 10.49014 -24.53904 1.000 61.18948 235 GLY A CA 1
ATOM 1838 C C . GLY A 1 238 ? -5.47638 9.81877 -25.40974 1.000 60.16248 235 GLY A C 1
ATOM 1839 O O . GLY A 1 238 ? -5.66184 8.66356 -25.79825 1.000 66.87730 235 GLY A O 1
ATOM 1840 N N . LYS A 1 239 ? -4.38678 10.50977 -25.72854 1.000 58.18676 236 LYS A N 1
ATOM 1841 C CA . LYS A 1 239 ? -3.36826 9.94794 -26.59808 1.000 57.74127 236 LYS A CA 1
ATOM 1842 C C . LYS A 1 239 ? -2.47855 8.97708 -25.83265 1.000 64.25869 236 LYS A C 1
ATOM 1843 O O . LYS A 1 239 ? -2.44814 8.95492 -24.59964 1.000 65.58947 236 LYS A O 1
ATOM 1849 N N . GLU A 1 240 ? -1.74802 8.16573 -26.59109 1.000 65.36777 237 GLU A N 1
ATOM 1850 C CA . GLU A 1 240 ? -0.65505 7.37032 -26.04691 1.000 70.74496 237 GLU A CA 1
ATOM 1851 C C . GLU A 1 240 ? 0.55857 8.28243 -25.90547 1.000 69.43589 237 GLU A C 1
ATOM 1852 O O . GLU A 1 240 ? 1.06191 8.81390 -26.90131 1.000 57.70520 237 GLU A O 1
ATOM 1858 N N . VAL A 1 241 ? 1.02171 8.48296 -24.67241 1.000 61.78440 238 VAL A N 1
ATOM 1859 C CA . VAL A 1 241 ? 2.00429 9.51432 -24.35799 1.000 54.99744 238 VAL A CA 1
ATOM 1860 C C . VAL A 1 241 ? 3.21974 8.87523 -23.70376 1.000 63.59330 238 VAL A C 1
ATOM 1861 O O . VAL A 1 241 ? 3.08734 8.12765 -22.72685 1.000 62.28052 238 VAL A O 1
ATOM 1865 N N . ASN A 1 242 ? 4.40049 9.18523 -24.23422 1.000 66.18162 239 ASN A N 1
ATOM 1866 C CA . ASN A 1 242 ? 5.67828 8.75099 -23.67319 1.000 67.93191 239 ASN A CA 1
ATOM 1867 C C . ASN A 1 242 ? 6.38574 9.99571 -23.14675 1.000 64.37342 239 ASN A C 1
ATOM 1868 O O . ASN A 1 242 ? 6.93592 10.78429 -23.92142 1.000 59.31045 239 ASN A O 1
ATOM 1873 N N . PHE A 1 243 ? 6.36085 10.16544 -21.82840 1.000 61.00365 240 PHE A N 1
ATOM 1874 C CA . PHE A 1 243 ? 6.82388 11.37596 -21.16152 1.000 56.03361 240 PHE A CA 1
ATOM 1875 C C . PHE A 1 243 ? 8.22906 11.15283 -20.61151 1.000 60.72836 240 PHE A C 1
ATOM 1876 O O . PHE A 1 243 ? 8.47800 10.16089 -19.91768 1.000 63.29223 240 PHE A O 1
ATOM 1884 N N . TYR A 1 244 ? 9.14494 12.08531 -20.91291 1.000 59.77174 241 TYR A N 1
ATOM 1885 C CA . TYR A 1 244 ? 10.54310 11.94986 -20.52182 1.000 61.51257 241 TYR A CA 1
ATOM 1886 C C . TYR A 1 244 ? 10.93009 12.98982 -19.46802 1.000 58.30697 241 TYR A C 1
ATOM 1887 O O . TYR A 1 244 ? 10.34496 14.07786 -19.41255 1.000 52.37560 241 TYR A O 1
ATOM 1896 N N . PRO A 1 245 ? 11.91822 12.69192 -18.62708 1.000 59.89081 242 PRO A N 1
ATOM 1897 C CA . PRO A 1 245 ? 12.23897 13.58149 -17.50626 1.000 62.27520 242 PRO A CA 1
ATOM 1898 C C . PRO A 1 245 ? 13.09980 14.76934 -17.92166 1.000 64.50489 242 PRO A C 1
ATOM 1899 O O . PRO A 1 245 ? 13.60392 14.86303 -19.04208 1.000 67.64866 242 PRO A O 1
ATOM 1903 N N . ASN A 1 246 ? 13.23874 15.69533 -16.97581 1.000 54.01557 243 ASN A N 1
ATOM 1904 C CA . ASN A 1 246 ? 14.18637 16.79990 -17.04346 1.000 55.52099 243 ASN A CA 1
ATOM 1905 C C . ASN A 1 246 ? 14.72656 17.02648 -15.63104 1.000 70.36672 243 ASN A C 1
ATOM 1906 O O . ASN A 1 246 ? 14.56311 16.18617 -14.73985 1.000 67.98123 243 ASN A O 1
ATOM 1911 N N . SER A 1 247 ? 15.36040 18.17417 -15.41296 1.000 67.03071 244 SER A N 1
ATOM 1912 C CA . SER A 1 247 ? 16.05284 18.40747 -14.15629 1.000 68.78523 244 SER A CA 1
ATOM 1913 C C . SER A 1 247 ? 15.08301 18.89259 -13.07604 1.000 60.71174 244 SER A C 1
ATOM 1914 O O . SER A 1 247 ? 13.92144 19.21827 -13.33685 1.000 57.04704 244 SER A O 1
ATOM 1917 N N . TYR A 1 248 ? 15.57691 18.92116 -11.83791 1.000 66.73692 245 TYR A N 1
ATOM 1918 C CA . TYR A 1 248 ? 14.81619 19.39164 -10.68112 1.000 68.99196 245 TYR A CA 1
ATOM 1919 C C . TYR A 1 248 ? 13.52323 18.60597 -10.46933 1.000 66.43097 245 TYR A C 1
ATOM 1920 O O . TYR A 1 248 ? 12.59058 19.10608 -9.83201 1.000 69.10976 245 TYR A O 1
ATOM 1929 N N . TYR A 1 249 ? 13.44645 17.38704 -11.01079 1.000 64.31407 246 TYR A N 1
ATOM 1930 C CA . TYR A 1 249 ? 12.26788 16.52629 -10.87710 1.000 51.86399 246 TYR A CA 1
ATOM 1931 C C . TYR A 1 249 ? 10.99089 17.23688 -11.31425 1.000 54.97074 246 TYR A C 1
ATOM 1932 O O . TYR A 1 249 ? 9.90466 16.95696 -10.80555 1.000 59.46790 246 TYR A O 1
ATOM 1941 N N . LYS A 1 250 ? 11.11363 18.15247 -12.27913 1.000 56.68321 247 LYS A N 1
ATOM 1942 C CA . LYS A 1 250 ? 9.97372 18.97210 -12.67649 1.000 60.91102 247 LYS A CA 1
ATOM 1943 C C . LYS A 1 250 ? 8.90306 18.13394 -13.36360 1.000 62.46133 247 LYS A C 1
ATOM 1944 O O . LYS A 1 250 ? 7.72953 18.16966 -12.97630 1.000 63.54848 247 LYS A O 1
ATOM 1950 N N . ASN A 1 251 ? 9.28622 17.37809 -14.39467 1.000 59.25210 248 ASN A N 1
ATOM 1951 C CA . ASN A 1 251 ? 8.31943 16.52352 -15.07569 1.000 53.71853 248 ASN A CA 1
ATOM 1952 C C . ASN A 1 251 ? 7.88084 15.36246 -14.18774 1.000 55.75407 248 ASN A C 1
ATOM 1953 O O . ASN A 1 251 ? 6.68127 15.08776 -14.06176 1.000 53.05013 248 ASN A O 1
ATOM 1958 N N . GLU A 1 252 ? 8.83709 14.67690 -13.55699 1.000 58.27102 249 GLU A N 1
ATOM 1959 C CA . GLU A 1 252 ? 8.51401 13.46294 -12.81118 1.000 64.02701 249 GLU A CA 1
ATOM 1960 C C . GLU A 1 252 ? 7.53828 13.73885 -11.66987 1.000 64.08069 249 GLU A C 1
ATOM 1961 O O . GLU A 1 252 ? 6.63977 12.92971 -11.40628 1.000 56.43656 249 GLU A O 1
ATOM 1967 N N . ALA A 1 253 ? 7.68786 14.87806 -10.98767 1.000 60.85441 250 ALA A N 1
ATOM 1968 C CA . ALA A 1 253 ? 6.83055 15.15924 -9.83886 1.000 58.91808 250 ALA A CA 1
ATOM 1969 C C . ALA A 1 253 ? 5.39150 15.42929 -10.26576 1.000 56.27576 250 ALA A C 1
ATOM 1970 O O . ALA A 1 253 ? 4.44918 15.00967 -9.58465 1.000 51.84737 250 ALA A O 1
ATOM 1972 N N . VAL A 1 254 ? 5.19327 16.13360 -11.38172 1.000 56.98507 251 VAL A N 1
ATOM 1973 C CA . VAL A 1 254 ? 3.83050 16.36604 -11.85017 1.000 55.39278 251 VAL A CA 1
ATOM 1974 C C . VAL A 1 254 ? 3.21338 15.06175 -12.34308 1.000 59.11218 251 VAL A C 1
ATOM 1975 O O . VAL A 1 254 ? 2.01741 14.81020 -12.14715 1.000 57.19445 251 VAL A O 1
ATOM 1979 N N . TYR A 1 255 ? 4.02132 14.20598 -12.97571 1.000 57.16172 252 TYR A N 1
ATOM 1980 C CA . TYR A 1 255 ? 3.52202 12.91828 -13.44747 1.000 60.35659 252 TYR A CA 1
ATOM 1981 C C . TYR A 1 255 ? 3.02818 12.06034 -12.28984 1.000 62.36380 252 TYR A C 1
ATOM 1982 O O . TYR A 1 255 ? 1.94443 11.46925 -12.35794 1.000 63.13174 252 TYR A O 1
ATOM 1991 N N . ASN A 1 256 ? 3.82548 11.96426 -11.22245 1.000 60.17780 253 ASN A N 1
ATOM 1992 C CA . ASN A 1 256 ? 3.45443 11.11161 -10.09698 1.000 61.65439 253 ASN A CA 1
ATOM 1993 C C . ASN A 1 256 ? 2.18871 11.60257 -9.40767 1.000 62.86271 253 ASN A C 1
ATOM 1994 O O . ASN A 1 256 ? 1.39566 10.78978 -8.92361 1.000 71.65089 253 ASN A O 1
ATOM 1999 N N . TYR A 1 257 ? 1.96623 12.91615 -9.37139 1.000 65.44837 254 TYR A N 1
ATOM 2000 C CA . TYR A 1 257 ? 0.80719 13.45021 -8.66636 1.000 63.53059 254 TYR A CA 1
ATOM 2001 C C . TYR A 1 257 ? -0.45945 13.46921 -9.51606 1.000 65.26806 254 TYR A C 1
ATOM 2002 O O . TYR A 1 257 ? -1.55070 13.20742 -8.99633 1.000 59.89595 254 TYR A O 1
ATOM 2011 N N . SER A 1 258 ? -0.34348 13.76768 -10.81147 1.000 61.77350 255 SER A N 1
ATOM 2012 C CA . SER A 1 258 ? -1.50302 14.08040 -11.63607 1.000 59.40530 255 SER A CA 1
ATOM 2013 C C . SER A 1 258 ? -1.74147 13.12469 -12.79611 1.000 69.36057 255 SER A C 1
ATOM 2014 O O . SER A 1 258 ? -2.89548 12.94070 -13.18806 1.000 70.98430 255 SER A O 1
ATOM 2017 N N . LEU A 1 259 ? -0.69845 12.52406 -13.36486 1.000 66.47996 256 LEU A N 1
ATOM 2018 C CA . LEU A 1 259 ? -0.85892 11.69997 -14.55640 1.000 66.09465 256 LEU A CA 1
ATOM 2019 C C . LEU A 1 259 ? -0.86246 10.20816 -14.26623 1.000 64.30824 256 LEU A C 1
ATOM 2020 O O . LEU A 1 259 ? -1.49884 9.44953 -15.00350 1.000 68.37000 256 LEU A O 1
ATOM 2025 N N . PHE A 1 260 ? -0.17161 9.77277 -13.21665 1.000 71.14054 257 PHE A N 1
ATOM 2026 C CA . PHE A 1 260 ? -0.15539 8.36176 -12.85473 1.000 77.34335 257 PHE A CA 1
ATOM 2027 C C . PHE A 1 260 ? -1.56434 7.86372 -12.55408 1.000 79.69284 257 PHE A C 1
ATOM 2028 O O . PHE A 1 260 ? -2.32084 8.50870 -11.82126 1.000 83.89730 257 PHE A O 1
ATOM 2036 N N . ASN A 1 261 ? -1.91463 6.71662 -13.14175 1.000 75.21618 258 ASN A N 1
ATOM 2037 C CA . ASN A 1 261 ? -3.18475 6.02880 -12.91482 1.000 80.53687 258 ASN A CA 1
ATOM 2038 C C . ASN A 1 261 ? -4.39012 6.80379 -13.44280 1.000 78.82590 258 ASN A C 1
ATOM 2039 O O . ASN A 1 261 ? -5.30862 6.20304 -14.00977 1.000 84.35751 258 ASN A O 1
ATOM 2041 N N . ARG A 1 262 ? -4.41181 8.12752 -13.25698 1.000 69.05851 259 ARG A N 1
ATOM 2042 C CA . ARG A 1 262 ? -5.53273 8.92000 -13.75293 1.000 66.42630 259 ARG A CA 1
ATOM 2043 C C . ARG A 1 262 ? -5.58622 8.91766 -15.27607 1.000 75.54791 259 ARG A C 1
ATOM 2044 O O . ARG A 1 262 ? -6.66631 9.05653 -15.86244 1.000 76.72356 259 ARG A O 1
ATOM 2046 N N . TYR A 1 263 ? -4.43689 8.75828 -15.92898 1.000 68.72786 260 TYR A N 1
ATOM 2047 C CA . TYR A 1 263 ? -4.34017 8.71057 -17.38558 1.000 61.95157 260 TYR A CA 1
ATOM 2048 C C . TYR A 1 263 ? -3.49055 7.49665 -17.73794 1.000 65.91918 260 TYR A C 1
ATOM 2049 O O . TYR A 1 263 ? -2.26783 7.60315 -17.89790 1.000 66.26323 260 TYR A O 1
ATOM 2058 N N . PRO A 1 264 ? -4.11112 6.32063 -17.86729 1.000 64.65512 261 PRO A N 1
ATOM 2059 C CA . PRO A 1 264 ? -3.32075 5.08328 -17.97623 1.000 63.43851 261 PRO A CA 1
ATOM 2060 C C . PRO A 1 264 ? -2.54757 4.94966 -19.27637 1.000 71.30117 261 PRO A C 1
ATOM 2061 O O . PRO A 1 264 ? -1.62903 4.12216 -19.34096 1.000 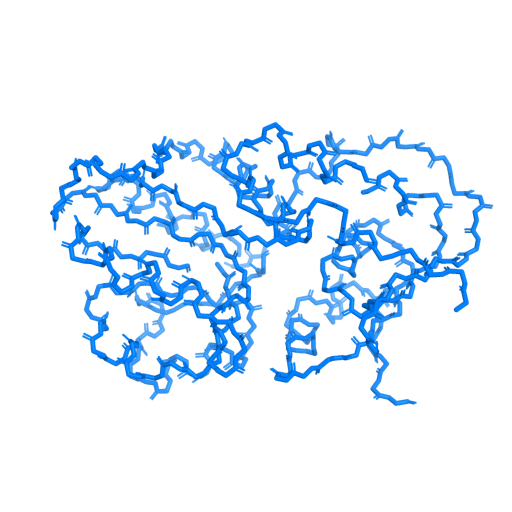73.75644 261 PRO A O 1
ATOM 2065 N N . LYS A 1 265 ? -2.87952 5.72648 -20.30604 1.000 66.63481 262 LYS A N 1
ATOM 2066 C CA . LYS A 1 265 ? -2.16722 5.68264 -21.57527 1.000 71.43542 262 LYS A CA 1
ATOM 2067 C C . LYS A 1 265 ? -0.94504 6.59142 -21.60366 1.000 74.02699 262 LYS A C 1
ATOM 2068 O O . LYS A 1 265 ? -0.25809 6.65071 -22.62981 1.000 70.46520 262 LYS A O 1
ATOM 2074 N N . THR A 1 266 ? -0.66714 7.30482 -20.51602 1.000 62.84728 263 THR A N 1
ATOM 2075 C CA . THR A 1 266 ? 0.52711 8.12901 -20.38098 1.000 58.21899 263 THR A CA 1
ATOM 2076 C C . THR A 1 266 ? 1.48609 7.43070 -19.42746 1.000 69.78540 263 THR A C 1
ATOM 2077 O O . THR A 1 266 ? 1.13094 7.16462 -18.27347 1.000 70.42111 263 THR A O 1
ATOM 2081 N N . CYS A 1 267 ? 2.69296 7.13443 -19.90034 1.000 69.41579 264 CYS A N 1
ATOM 2082 C CA . CYS A 1 267 ? 3.70755 6.52127 -19.05762 1.000 72.91516 264 CYS A CA 1
ATOM 2083 C C . CYS A 1 267 ? 4.97366 7.36709 -19.06516 1.000 74.04124 264 CYS A C 1
ATOM 2084 O O . CYS A 1 267 ? 5.24471 8.10763 -20.01603 1.000 74.15921 264 CYS A O 1
ATOM 2087 N N . PHE A 1 268 ? 5.74210 7.24666 -17.98654 1.000 68.63429 265 PHE A N 1
ATOM 2088 C CA . PHE A 1 268 ? 6.94310 8.03841 -17.75378 1.000 68.80779 265 PHE A CA 1
ATOM 2089 C C . PHE A 1 268 ? 8.16048 7.14708 -17.95691 1.000 68.81689 265 PHE A C 1
ATOM 2090 O O . PHE A 1 268 ? 8.28970 6.10965 -17.29591 1.000 66.96927 265 PHE A O 1
ATOM 2098 N N . ILE A 1 269 ? 9.04902 7.55591 -18.85841 1.000 63.90877 266 ILE A N 1
ATOM 2099 C CA . ILE A 1 269 ? 10.22789 6.77546 -19.22040 1.000 75.01025 266 ILE A CA 1
ATOM 2100 C C . ILE A 1 269 ? 11.40513 7.30727 -18.41430 1.000 73.16023 266 ILE A C 1
ATOM 2101 O O . ILE A 1 269 ? 11.90901 8.40320 -18.67923 1.000 72.11007 266 ILE A O 1
ATOM 2106 N N . THR A 1 270 ? 11.84666 6.52474 -17.42850 1.000 81.98761 267 THR A N 1
ATOM 2107 C CA . THR A 1 270 ? 12.96270 6.93171 -16.58161 1.000 89.46748 267 THR A CA 1
ATOM 2108 C C . THR A 1 270 ? 14.30313 6.70814 -17.27059 1.000 99.91011 267 THR A C 1
ATOM 2109 O O . THR A 1 270 ? 15.20308 7.55026 -17.17205 1.000 102.60718 267 THR A O 1
ATOM 2113 N N . ALA A 1 271 ? 14.45430 5.58347 -17.96197 1.000 102.29046 268 ALA A N 1
ATOM 2114 C CA . ALA A 1 271 ? 15.67857 5.28540 -18.69421 1.000 106.49773 268 ALA A CA 1
ATOM 2115 C C . ALA A 1 271 ? 15.41166 4.24435 -19.77406 1.000 109.94882 268 ALA A C 1
ATOM 2116 O O . ALA A 1 271 ? 16.17600 4.11846 -20.72969 1.000 113.91713 268 ALA A O 1
#